Protein AF-A0A0N0D718-F1 (afdb_monomer_lite)

pLDDT: mean 81.28, std 15.88, range [35.25, 97.44]

Structure (mmCIF, N/CA/C/O backbone):
data_AF-A0A0N0D718-F1
#
_entry.id   AF-A0A0N0D718-F1
#
loop_
_atom_site.group_PDB
_atom_site.id
_atom_site.type_symbol
_atom_site.label_atom_id
_atom_site.label_alt_id
_atom_site.label_comp_id
_atom_site.label_asym_id
_atom_site.label_entity_id
_atom_site.label_seq_id
_atom_site.pdbx_PDB_ins_code
_atom_site.Cartn_x
_atom_site.Cartn_y
_atom_site.Cartn_z
_atom_site.occupancy
_atom_site.B_iso_or_equiv
_atom_site.auth_seq_id
_atom_site.auth_comp_id
_atom_site.auth_asym_id
_atom_site.auth_atom_id
_atom_site.pdbx_PDB_model_num
ATOM 1 N N . MET A 1 1 ? 73.539 -74.920 -40.231 1.00 39.56 1 MET A N 1
ATOM 2 C CA . MET A 1 1 ? 73.176 -73.832 -39.300 1.00 39.56 1 MET A CA 1
ATOM 3 C C . MET A 1 1 ? 71.698 -73.994 -38.983 1.00 39.56 1 MET A C 1
ATOM 5 O O . MET A 1 1 ? 70.899 -74.022 -39.907 1.00 39.56 1 MET A O 1
ATOM 9 N N . LYS A 1 2 ? 71.383 -74.300 -37.721 1.00 36.47 2 LYS A N 1
ATOM 10 C CA . LYS A 1 2 ? 70.049 -74.674 -37.228 1.00 36.47 2 LYS A CA 1
ATOM 11 C C . LYS A 1 2 ? 69.148 -73.440 -37.136 1.00 36.47 2 LYS A C 1
ATOM 13 O O . LYS A 1 2 ? 69.608 -72.429 -36.620 1.00 36.47 2 LYS A O 1
ATOM 18 N N . VAL A 1 3 ? 67.873 -73.571 -37.498 1.00 39.19 3 VAL A N 1
ATOM 19 C CA . VAL A 1 3 ? 66.785 -72.765 -36.922 1.00 39.19 3 VAL A CA 1
ATOM 20 C C . VAL A 1 3 ? 65.641 -73.724 -36.586 1.00 39.19 3 VAL A C 1
ATOM 22 O O . VAL A 1 3 ? 65.261 -74.557 -37.405 1.00 39.19 3 VAL A O 1
ATOM 25 N N . TYR A 1 4 ? 65.203 -73.670 -35.331 1.00 39.34 4 TYR A N 1
ATOM 26 C CA . TYR A 1 4 ? 64.215 -74.542 -34.696 1.00 39.34 4 TYR A CA 1
ATOM 27 C C . TYR A 1 4 ? 62.790 -73.978 -34.827 1.00 39.34 4 TYR A C 1
ATOM 29 O O . TYR A 1 4 ? 62.620 -72.765 -34.836 1.00 39.34 4 TYR A O 1
ATOM 37 N N . CYS A 1 5 ? 61.825 -74.908 -34.860 1.00 35.47 5 CYS A N 1
ATOM 38 C CA . CYS A 1 5 ? 60.453 -74.903 -34.321 1.00 35.47 5 CYS A CA 1
ATOM 39 C C . CYS A 1 5 ? 59.671 -73.582 -34.176 1.00 35.47 5 CYS A C 1
ATOM 41 O O . CYS A 1 5 ? 60.113 -72.686 -33.474 1.00 35.47 5 CYS A O 1
ATOM 43 N N . PHE A 1 6 ? 58.389 -73.581 -34.571 1.00 35.25 6 PHE A N 1
ATOM 44 C CA . PHE A 1 6 ? 57.281 -73.958 -33.669 1.00 35.25 6 PHE A CA 1
ATOM 45 C C . PHE A 1 6 ? 55.936 -73.957 -34.424 1.00 35.25 6 PHE A C 1
ATOM 47 O O . PHE A 1 6 ? 55.590 -72.989 -35.092 1.00 35.25 6 PHE A O 1
ATOM 54 N N . PHE A 1 7 ? 55.175 -75.044 -34.297 1.00 44.09 7 PHE A N 1
ATOM 55 C CA . PHE A 1 7 ? 53.748 -75.114 -34.620 1.00 44.09 7 PHE A CA 1
ATOM 56 C C . PHE A 1 7 ? 52.992 -74.800 -33.320 1.00 44.09 7 PHE A C 1
ATOM 58 O O . PHE A 1 7 ? 53.228 -75.486 -32.326 1.00 44.09 7 PHE A O 1
ATOM 65 N N . LEU A 1 8 ? 52.082 -73.820 -33.299 1.00 36.78 8 LEU A N 1
ATOM 66 C CA . LEU A 1 8 ? 51.033 -73.773 -32.275 1.00 36.78 8 LEU A CA 1
ATOM 67 C C . LEU A 1 8 ? 49.754 -73.117 -32.811 1.00 36.78 8 LEU A C 1
ATOM 69 O O . LEU A 1 8 ? 49.752 -71.978 -33.268 1.00 36.78 8 LEU A O 1
ATOM 73 N N . LEU A 1 9 ? 48.681 -73.901 -32.735 1.00 44.31 9 LEU A N 1
ATOM 74 C CA . LEU A 1 9 ? 47.285 -73.573 -32.996 1.00 44.31 9 LEU A CA 1
ATOM 75 C C . LEU A 1 9 ? 46.791 -72.455 -32.059 1.00 44.31 9 LEU A C 1
ATOM 77 O O . LEU A 1 9 ? 46.939 -72.583 -30.845 1.00 44.31 9 LEU A O 1
ATOM 81 N N . ILE A 1 10 ? 46.090 -71.452 -32.595 1.00 41.50 10 ILE A N 1
ATOM 82 C CA . ILE A 1 10 ? 45.108 -70.665 -31.835 1.00 41.50 10 ILE A CA 1
ATOM 83 C C . ILE A 1 10 ? 43.830 -70.584 -32.673 1.00 41.50 10 ILE A C 1
ATOM 85 O O . ILE A 1 10 ? 43.776 -69.918 -33.704 1.00 41.50 10 ILE A O 1
ATOM 89 N N . ALA A 1 11 ? 42.809 -71.310 -32.223 1.00 48.78 11 ALA A N 1
ATOM 90 C CA . ALA A 1 11 ? 41.434 -71.159 -32.666 1.00 48.78 11 ALA A CA 1
ATOM 91 C C . ALA A 1 11 ? 40.816 -69.968 -31.927 1.00 48.78 11 ALA A C 1
ATOM 93 O O . ALA A 1 11 ? 40.686 -70.019 -30.706 1.00 48.78 11 ALA A O 1
ATOM 94 N N . ILE A 1 12 ? 40.421 -68.917 -32.646 1.00 47.00 12 ILE A N 1
ATOM 95 C CA . ILE A 1 12 ? 39.510 -67.886 -32.136 1.00 47.00 12 ILE A CA 1
ATOM 96 C C . ILE A 1 12 ? 38.495 -67.609 -33.244 1.00 47.00 12 ILE A C 1
ATOM 98 O O . ILE A 1 12 ? 38.859 -67.364 -34.392 1.00 47.00 12 ILE A O 1
ATOM 102 N N . GLY A 1 13 ? 37.223 -67.782 -32.887 1.00 42.66 13 GLY A N 1
ATOM 103 C CA . GLY A 1 13 ? 36.084 -67.823 -33.791 1.00 42.66 13 GLY A CA 1
ATOM 104 C C . GLY A 1 13 ? 35.878 -66.552 -34.606 1.00 42.66 13 GLY A C 1
ATOM 105 O O . GLY A 1 13 ? 36.316 -65.462 -34.243 1.00 42.66 13 GLY A O 1
ATOM 106 N N . ALA A 1 14 ? 35.165 -66.727 -35.716 1.00 46.72 14 ALA A N 1
ATOM 107 C CA . ALA A 1 14 ? 34.665 -65.648 -36.546 1.00 46.72 14 ALA A CA 1
ATOM 108 C C . ALA A 1 14 ? 33.825 -64.680 -35.699 1.00 46.72 14 ALA A C 1
ATOM 110 O O . ALA A 1 14 ? 32.687 -64.979 -35.341 1.00 46.72 14 ALA A O 1
ATOM 111 N N . ILE A 1 15 ? 34.384 -63.513 -35.388 1.00 49.72 15 ILE A N 1
ATOM 112 C CA . ILE A 1 15 ? 33.595 -62.367 -34.956 1.00 49.72 15 ILE A CA 1
ATOM 113 C C . ILE A 1 15 ? 33.080 -61.731 -36.242 1.00 49.72 15 ILE A C 1
ATOM 115 O O . ILE A 1 15 ? 33.837 -61.129 -37.001 1.00 49.72 15 ILE A O 1
ATOM 119 N N . GLN A 1 16 ? 31.789 -61.913 -36.514 1.00 49.16 16 GLN A N 1
ATOM 120 C CA . GLN A 1 16 ? 31.073 -61.080 -37.469 1.00 49.16 16 GLN A CA 1
ATOM 121 C C . GLN A 1 16 ? 31.148 -59.639 -36.968 1.00 49.16 16 GLN A C 1
ATOM 123 O O . GLN A 1 16 ? 30.423 -59.241 -36.061 1.00 49.16 16 GLN A O 1
ATOM 128 N N . THR A 1 17 ? 32.038 -58.846 -37.554 1.00 47.12 17 THR A N 1
ATOM 129 C CA . THR A 1 17 ? 31.928 -57.394 -37.494 1.00 47.12 17 THR A CA 1
ATOM 130 C C . THR A 1 17 ? 30.720 -57.011 -38.338 1.00 47.12 17 THR A C 1
ATOM 132 O O . THR A 1 17 ? 30.822 -56.834 -39.552 1.00 47.12 17 THR A O 1
ATOM 135 N N . ALA A 1 18 ? 29.553 -56.935 -37.700 1.00 49.94 18 ALA A N 1
ATOM 136 C CA . ALA A 1 18 ? 28.464 -56.128 -38.215 1.00 49.94 18 ALA A CA 1
ATOM 137 C C . ALA A 1 18 ? 29.004 -54.696 -38.307 1.00 49.94 18 ALA A C 1
ATOM 139 O O . ALA A 1 18 ? 29.272 -54.064 -37.286 1.00 49.94 18 ALA A O 1
ATOM 140 N N . LEU A 1 19 ? 29.236 -54.207 -39.525 1.00 52.19 19 LEU A N 1
ATOM 141 C CA . LEU A 1 19 ? 29.351 -52.774 -39.750 1.00 52.19 19 LEU A CA 1
ATOM 142 C C . LEU A 1 19 ? 27.979 -52.196 -39.412 1.00 52.19 19 LEU A C 1
ATOM 144 O O . LEU A 1 19 ? 27.057 -52.257 -40.223 1.00 52.19 19 LEU A O 1
ATOM 148 N N . ALA A 1 20 ? 27.825 -51.727 -38.175 1.00 58.25 20 ALA A N 1
ATOM 149 C CA . ALA A 1 20 ? 26.703 -50.895 -37.799 1.00 58.25 20 ALA A CA 1
ATOM 150 C C . ALA A 1 20 ? 26.797 -49.635 -38.663 1.00 58.25 20 ALA A C 1
ATOM 152 O O . ALA A 1 20 ? 27.689 -48.806 -38.489 1.00 58.25 20 ALA A O 1
ATOM 153 N N . LEU A 1 21 ? 25.934 -49.559 -39.672 1.00 52.31 21 LEU A N 1
ATOM 154 C CA . LEU A 1 21 ? 25.676 -48.328 -40.391 1.00 52.31 21 LEU A CA 1
ATOM 155 C C . LEU A 1 21 ? 25.020 -47.391 -39.375 1.00 52.31 21 LEU A C 1
ATOM 157 O O . LEU A 1 21 ? 23.871 -47.613 -38.997 1.00 52.31 21 LEU A O 1
ATOM 161 N N . ASP A 1 22 ? 25.783 -46.421 -38.879 1.00 63.16 22 ASP A N 1
ATOM 162 C CA . ASP A 1 22 ? 25.304 -45.421 -37.928 1.00 63.16 22 ASP A CA 1
ATOM 163 C C . ASP A 1 22 ? 24.349 -44.485 -38.680 1.00 63.16 22 ASP A C 1
ATOM 165 O O . ASP A 1 22 ? 24.766 -43.593 -39.424 1.00 63.16 22 ASP A O 1
ATOM 169 N N . ILE A 1 23 ? 23.053 -44.792 -38.612 1.00 64.94 23 ILE A N 1
ATOM 170 C CA . ILE A 1 23 ? 22.007 -43.950 -39.188 1.00 64.94 23 ILE A CA 1
ATOM 171 C C . ILE A 1 23 ? 21.846 -42.774 -38.222 1.00 64.94 23 ILE A C 1
ATOM 173 O O . ILE A 1 23 ? 21.485 -43.009 -37.069 1.00 64.94 23 ILE A O 1
ATOM 177 N N . PRO A 1 24 ? 22.091 -41.522 -38.647 1.00 63.66 24 PRO A N 1
ATOM 178 C CA . PRO A 1 24 ? 21.913 -40.383 -37.763 1.00 63.66 24 PRO A CA 1
ATOM 179 C C . PRO A 1 24 ? 20.449 -40.320 -37.312 1.00 63.66 24 PRO A C 1
ATOM 181 O O . PRO A 1 24 ? 19.540 -40.268 -38.138 1.00 63.66 24 PRO A O 1
ATOM 184 N N . GLU A 1 25 ? 20.220 -40.293 -35.997 1.00 63.97 25 GLU A N 1
ATOM 185 C CA . GLU A 1 25 ? 18.880 -40.179 -35.390 1.00 63.97 25 GLU A CA 1
ATOM 186 C C . GLU A 1 25 ? 18.210 -38.814 -35.648 1.00 63.97 25 GLU A C 1
ATOM 188 O O . GLU A 1 25 ? 17.094 -38.555 -35.200 1.00 63.97 25 GLU A O 1
ATOM 193 N N . ILE A 1 26 ? 18.883 -37.934 -36.392 1.00 68.88 26 ILE A N 1
ATOM 194 C CA . ILE A 1 26 ? 18.439 -36.587 -36.728 1.00 68.88 26 ILE A CA 1
ATOM 195 C C . ILE A 1 26 ? 18.503 -36.410 -38.251 1.00 68.88 26 ILE A C 1
ATOM 197 O O . ILE A 1 26 ? 19.568 -36.622 -38.840 1.00 68.88 26 ILE A O 1
ATOM 201 N N . PRO A 1 27 ? 17.397 -36.012 -38.907 1.00 66.62 27 PRO A N 1
ATOM 202 C CA . PRO A 1 27 ? 17.397 -35.682 -40.327 1.00 66.62 27 PRO A CA 1
ATOM 203 C C . PRO A 1 27 ? 18.441 -34.602 -40.636 1.00 66.62 27 PRO A C 1
ATOM 205 O O . PRO A 1 27 ? 18.512 -33.589 -39.942 1.00 66.62 27 PRO A O 1
ATOM 208 N N . LEU A 1 28 ? 19.232 -34.800 -41.695 1.00 61.47 28 LEU A N 1
ATOM 209 C CA . LEU A 1 28 ? 20.281 -33.856 -42.109 1.00 61.47 28 LEU A CA 1
ATOM 210 C C . LEU A 1 28 ? 19.713 -32.505 -42.584 1.00 61.47 28 LEU A C 1
ATOM 212 O O . LEU A 1 28 ? 20.401 -31.488 -42.566 1.00 61.47 28 LEU A O 1
ATOM 216 N N . GLU A 1 29 ? 18.440 -32.491 -42.970 1.00 65.44 29 GLU A N 1
ATOM 217 C CA . GLU A 1 29 ? 17.684 -31.295 -43.299 1.00 65.44 29 GLU A CA 1
ATOM 218 C C . GLU A 1 29 ? 16.422 -31.252 -42.447 1.00 65.44 29 GLU A C 1
ATOM 220 O O . GLU A 1 29 ? 15.577 -32.142 -42.510 1.00 65.44 29 GLU A O 1
ATOM 225 N N . VAL A 1 30 ? 16.350 -30.164 -41.678 1.00 56.81 30 VAL A N 1
ATOM 226 C CA . VAL A 1 30 ? 15.217 -29.540 -40.979 1.00 56.81 30 VAL A CA 1
ATOM 227 C C . VAL A 1 30 ? 15.555 -29.323 -39.497 1.00 56.81 30 VAL A C 1
ATOM 229 O O . VAL A 1 30 ? 14.833 -29.697 -38.580 1.00 56.81 30 VAL A O 1
ATOM 232 N N . LEU A 1 31 ? 16.641 -28.586 -39.249 1.00 55.22 31 LEU A N 1
ATOM 233 C CA . LEU A 1 31 ? 16.576 -27.583 -38.193 1.00 55.22 31 LEU A CA 1
ATOM 234 C C . LEU A 1 31 ? 15.712 -26.452 -38.767 1.00 55.22 31 LEU A C 1
ATOM 236 O O . LEU A 1 31 ? 16.246 -25.503 -39.339 1.00 55.22 31 LEU A O 1
ATOM 240 N N . VAL A 1 32 ? 14.374 -26.550 -38.680 1.00 59.31 32 VAL A N 1
ATOM 241 C CA . VAL A 1 32 ? 13.553 -25.327 -38.736 1.00 59.31 32 VAL A CA 1
ATOM 242 C C . VAL A 1 32 ? 13.940 -24.546 -37.489 1.00 59.31 32 VAL A C 1
ATOM 244 O O . VAL A 1 32 ? 13.323 -24.663 -36.434 1.00 59.31 32 VAL A O 1
ATOM 247 N N . GLN A 1 33 ? 15.017 -23.775 -37.586 1.00 60.97 33 GLN A N 1
ATOM 248 C CA . GLN A 1 33 ? 15.212 -22.648 -36.709 1.00 60.97 33 GLN A CA 1
ATOM 249 C C . GLN A 1 33 ? 14.117 -21.674 -37.123 1.00 60.97 33 GLN A C 1
ATOM 251 O O . GLN A 1 33 ? 14.260 -20.942 -38.102 1.00 60.97 33 GLN A O 1
ATOM 256 N N . SER A 1 34 ? 12.967 -21.759 -36.451 1.00 63.44 34 SER A N 1
ATOM 257 C CA . SER A 1 34 ? 11.913 -20.765 -36.602 1.00 63.44 34 SER A CA 1
ATOM 258 C C . SER A 1 34 ? 12.585 -19.393 -36.508 1.00 63.44 34 SER A C 1
ATOM 260 O O . SER A 1 34 ? 13.368 -19.188 -35.571 1.00 63.44 34 SER A O 1
ATOM 262 N N . PRO A 1 35 ? 12.371 -18.483 -37.476 1.00 69.75 35 PRO A N 1
ATOM 263 C CA . PRO A 1 35 ? 12.963 -17.156 -37.400 1.00 69.75 35 PRO A CA 1
ATOM 264 C C . PRO A 1 35 ? 12.578 -16.533 -36.059 1.00 69.75 35 PRO A C 1
ATOM 266 O O . PRO A 1 35 ? 11.470 -16.774 -35.568 1.00 69.75 35 PRO A O 1
ATOM 269 N N . SER A 1 36 ? 13.496 -15.774 -35.453 1.00 78.25 36 SER A N 1
ATOM 270 C CA . SER A 1 36 ? 13.251 -15.141 -34.156 1.00 78.25 36 SER A CA 1
ATOM 271 C C . SER A 1 36 ? 11.885 -14.442 -34.170 1.00 78.25 36 SER A C 1
ATOM 273 O O . SER A 1 36 ? 11.625 -13.660 -35.092 1.00 78.25 36 SER A O 1
ATOM 275 N N . PRO A 1 37 ? 10.991 -14.730 -33.207 1.00 79.19 37 PRO A N 1
ATOM 276 C CA . PRO A 1 37 ? 9.657 -14.154 -33.215 1.00 79.19 37 PRO A CA 1
ATOM 277 C C . PRO A 1 37 ? 9.751 -12.630 -33.106 1.00 79.19 37 PRO A C 1
ATOM 279 O O . PRO A 1 37 ? 10.449 -12.103 -32.240 1.00 79.19 37 PRO A O 1
ATOM 282 N N . ILE A 1 38 ? 9.024 -11.918 -33.967 1.00 83.19 38 ILE A N 1
ATOM 283 C CA . ILE A 1 38 ? 8.817 -10.477 -33.805 1.00 83.19 38 ILE A CA 1
ATOM 284 C C . ILE A 1 38 ? 7.665 -10.301 -32.820 1.00 83.19 38 ILE A C 1
ATOM 286 O O . ILE A 1 38 ? 6.517 -10.615 -33.132 1.00 83.19 38 ILE A O 1
ATOM 290 N N . ILE A 1 39 ? 7.979 -9.801 -31.628 1.00 82.00 39 ILE A N 1
ATOM 291 C CA . ILE A 1 39 ? 6.981 -9.435 -30.624 1.00 82.00 39 ILE A CA 1
ATOM 292 C C . ILE A 1 39 ? 6.699 -7.940 -30.777 1.00 82.00 39 ILE A C 1
ATOM 294 O O . ILE A 1 39 ? 7.593 -7.115 -30.601 1.00 82.00 39 ILE A O 1
ATOM 298 N N . MET A 1 40 ? 5.453 -7.589 -31.099 1.00 87.69 40 MET A N 1
ATOM 299 C CA . MET A 1 40 ? 4.973 -6.208 -31.057 1.00 87.69 40 MET A CA 1
ATOM 300 C C . MET A 1 40 ? 4.201 -5.994 -29.755 1.00 87.69 40 MET A C 1
ATOM 302 O O . MET A 1 40 ? 3.195 -6.659 -29.516 1.00 87.69 40 MET A O 1
ATOM 306 N N . LEU A 1 41 ? 4.673 -5.069 -28.919 1.00 84.25 41 LEU A N 1
ATOM 307 C CA . LEU A 1 41 ? 3.988 -4.654 -27.697 1.00 84.25 41 LEU A CA 1
ATOM 308 C C . LEU A 1 41 ? 3.241 -3.345 -27.968 1.00 84.25 41 LEU A C 1
ATOM 310 O O . LEU A 1 41 ? 3.854 -2.349 -28.345 1.00 84.25 41 LEU A O 1
ATOM 314 N N . LEU A 1 42 ? 1.924 -3.356 -27.775 1.00 88.44 42 LEU A N 1
ATOM 315 C CA . LEU A 1 42 ? 1.079 -2.163 -27.791 1.00 88.44 42 LEU A CA 1
ATOM 316 C C . LEU A 1 42 ? 0.767 -1.799 -26.340 1.00 88.44 42 LEU A C 1
ATOM 318 O O . LEU A 1 42 ? 0.286 -2.644 -25.586 1.00 88.44 42 LEU A O 1
ATOM 322 N N . ILE A 1 43 ? 1.076 -0.567 -25.945 1.00 86.12 43 ILE A N 1
ATOM 323 C CA . ILE A 1 43 ? 0.943 -0.096 -24.564 1.00 86.12 43 ILE A CA 1
ATOM 324 C C . ILE A 1 43 ? 0.020 1.111 -24.576 1.00 86.12 43 ILE A C 1
ATOM 326 O O . ILE A 1 43 ? 0.209 2.019 -25.382 1.00 86.12 43 ILE A O 1
ATOM 330 N N . ASP A 1 44 ? -0.965 1.102 -23.685 1.00 86.12 44 ASP A N 1
ATOM 331 C CA . ASP A 1 44 ? -1.831 2.253 -23.459 1.00 86.12 44 ASP A CA 1
ATOM 332 C C . ASP A 1 44 ? -1.047 3.384 -22.773 1.00 86.12 44 ASP A C 1
ATOM 334 O O . ASP A 1 44 ? -0.421 3.168 -21.732 1.00 86.12 44 ASP A O 1
ATOM 338 N N . ASP A 1 45 ? -1.088 4.583 -23.350 1.00 82.56 45 ASP A N 1
ATOM 339 C CA . ASP A 1 45 ? -0.507 5.816 -22.810 1.00 82.56 45 ASP A CA 1
ATOM 340 C C . ASP A 1 45 ? -1.579 6.802 -22.308 1.00 82.56 45 ASP A C 1
ATOM 342 O O . ASP A 1 45 ? -1.290 7.973 -22.043 1.00 82.56 45 ASP A O 1
ATOM 346 N N . SER A 1 46 ? -2.820 6.332 -22.134 1.00 85.75 46 SER A N 1
ATOM 347 C CA . SER A 1 46 ? -3.921 7.149 -21.634 1.00 85.75 46 SER A CA 1
ATOM 348 C C . SER A 1 46 ? -3.642 7.733 -20.246 1.00 85.75 46 SER A C 1
ATOM 350 O O . SER A 1 46 ? -2.954 7.154 -19.402 1.00 85.75 46 SER A O 1
ATOM 352 N N . SER A 1 47 ? -4.269 8.870 -19.936 1.00 78.25 47 SER A N 1
ATOM 353 C CA . SER A 1 47 ? -4.168 9.503 -18.611 1.00 78.25 47 SER A CA 1
ATOM 354 C C . SER A 1 47 ? -4.649 8.598 -17.468 1.00 78.25 47 SER A C 1
ATOM 356 O O . SER A 1 47 ? -4.196 8.740 -16.330 1.00 78.25 47 SER A O 1
ATOM 358 N N . SER A 1 48 ? -5.522 7.628 -17.766 1.00 82.38 48 SER A N 1
ATOM 359 C CA . SER A 1 48 ? -6.026 6.648 -16.802 1.00 82.38 48 SER A CA 1
ATOM 360 C C . SER A 1 48 ? -4.939 5.695 -16.287 1.00 82.38 48 SER A C 1
ATOM 362 O O . SER A 1 48 ? -5.070 5.141 -15.190 1.00 82.38 48 SER A O 1
ATOM 364 N N . MET A 1 49 ? -3.833 5.555 -17.027 1.00 88.19 49 MET A N 1
ATOM 365 C CA . MET A 1 49 ? -2.661 4.781 -16.621 1.00 88.19 49 MET A CA 1
ATOM 366 C C . MET A 1 49 ? -1.870 5.447 -15.490 1.00 88.19 49 MET A C 1
ATOM 368 O O . MET A 1 49 ? -1.146 4.767 -14.768 1.00 88.19 49 MET A O 1
ATOM 372 N N . ASN A 1 50 ? -2.053 6.747 -15.248 1.00 86.31 50 ASN A N 1
ATOM 373 C CA . ASN A 1 50 ? -1.451 7.436 -14.102 1.00 86.31 50 ASN A CA 1
ATOM 374 C C . ASN A 1 50 ? -2.207 7.175 -12.779 1.00 86.31 50 ASN A C 1
ATOM 376 O O . ASN A 1 50 ? -1.716 7.525 -11.706 1.00 86.31 50 ASN A O 1
ATOM 380 N N . ALA A 1 51 ? -3.388 6.546 -12.821 1.00 88.62 51 ALA A N 1
ATOM 381 C CA . ALA A 1 51 ? -4.208 6.293 -11.638 1.00 88.62 51 ALA A CA 1
ATOM 382 C C . ALA A 1 51 ? -3.512 5.375 -10.611 1.00 88.62 51 ALA A C 1
ATOM 384 O O . ALA A 1 51 ? -2.791 4.440 -10.972 1.00 88.62 51 ALA A O 1
ATOM 385 N N . SER A 1 52 ? -3.783 5.621 -9.323 1.00 91.31 52 SER A N 1
ATOM 386 C CA . SER A 1 52 ? -3.340 4.780 -8.188 1.00 91.31 52 SER A CA 1
ATOM 387 C C . SER A 1 52 ? -4.474 3.986 -7.534 1.00 91.31 52 SER A C 1
ATOM 389 O O . SER A 1 52 ? -4.261 3.274 -6.552 1.00 91.31 52 SER A O 1
ATOM 391 N N . ILE A 1 53 ? -5.679 4.079 -8.100 1.00 91.88 53 ILE A N 1
ATOM 392 C CA . ILE A 1 53 ? -6.831 3.262 -7.733 1.00 91.88 53 ILE A CA 1
ATOM 393 C C . ILE A 1 53 ? -7.123 2.272 -8.868 1.00 91.88 53 ILE A C 1
ATOM 395 O O . ILE A 1 53 ? -7.263 2.639 -10.039 1.00 91.88 53 ILE A O 1
ATOM 399 N N . LEU A 1 54 ? -7.181 0.991 -8.506 1.00 92.00 54 LEU A N 1
ATOM 400 C CA . LEU A 1 54 ? -7.670 -0.109 -9.330 1.00 92.00 54 LEU A CA 1
ATOM 401 C C . LEU A 1 54 ? -8.620 -0.943 -8.475 1.00 92.00 54 LEU A C 1
ATOM 403 O O . LEU A 1 54 ? -8.197 -1.861 -7.772 1.00 92.00 54 LEU A O 1
ATOM 407 N N . ALA A 1 55 ? -9.892 -0.568 -8.525 1.00 89.81 55 ALA A N 1
ATOM 408 C CA . ALA A 1 55 ? -10.966 -1.215 -7.794 1.00 89.81 55 ALA A CA 1
ATOM 409 C C . ALA A 1 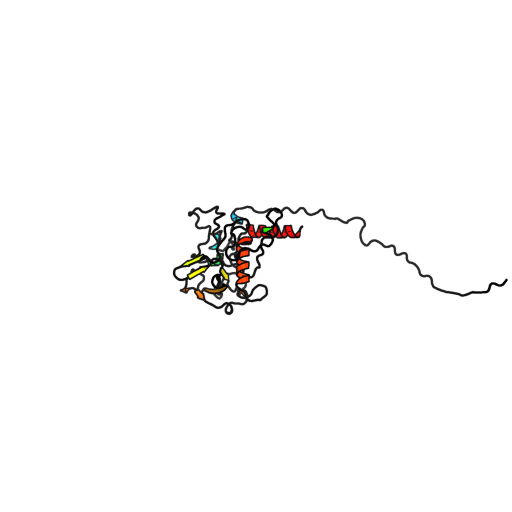55 ? -11.876 -2.011 -8.731 1.00 89.81 55 ALA A C 1
ATOM 411 O O . ALA A 1 55 ? -11.811 -1.865 -9.956 1.00 89.81 55 ALA A O 1
ATOM 412 N N . SER A 1 56 ? -12.715 -2.857 -8.137 1.00 86.56 56 SER A N 1
ATOM 413 C CA . SER A 1 56 ? -13.767 -3.550 -8.871 1.00 86.56 56 SER A CA 1
ATOM 414 C C . SER A 1 56 ? -14.793 -2.545 -9.431 1.00 86.56 56 SER A C 1
ATOM 416 O O . SER A 1 56 ? -15.056 -1.538 -8.768 1.00 86.56 56 SER A O 1
ATOM 418 N N . PRO A 1 57 ? -15.365 -2.765 -10.633 1.00 81.19 57 PRO A N 1
ATOM 419 C CA . PRO A 1 57 ? -16.293 -1.816 -11.260 1.00 81.19 57 PRO A CA 1
ATOM 420 C C . PRO A 1 57 ? -17.584 -1.549 -10.474 1.00 81.19 57 PRO A C 1
ATOM 422 O O . PRO A 1 57 ? -18.207 -0.514 -10.671 1.00 81.19 57 PRO A O 1
ATOM 425 N N . ASP A 1 58 ? -17.990 -2.483 -9.617 1.00 84.00 58 ASP A N 1
ATOM 426 C CA . ASP A 1 58 ? -19.145 -2.400 -8.717 1.00 84.00 58 ASP A CA 1
ATOM 427 C C . ASP A 1 58 ? -18.847 -1.643 -7.411 1.00 84.00 58 ASP A C 1
ATOM 429 O O . ASP A 1 58 ? -19.757 -1.390 -6.625 1.00 84.00 58 ASP A O 1
ATOM 433 N N . ASN A 1 59 ? -17.596 -1.235 -7.172 1.00 85.00 59 ASN A N 1
ATOM 434 C CA . ASN A 1 59 ? -17.259 -0.411 -6.020 1.00 85.00 59 ASN A CA 1
ATOM 435 C C . ASN A 1 59 ? -17.657 1.054 -6.265 1.00 85.00 59 ASN A C 1
ATOM 437 O O . ASN A 1 59 ? -16.892 1.838 -6.829 1.00 85.00 59 ASN A O 1
ATOM 441 N N . GLU A 1 60 ? -18.847 1.422 -5.790 1.00 85.25 60 GLU A N 1
ATOM 442 C CA . GLU A 1 60 ? -19.429 2.763 -5.950 1.00 85.25 60 GLU A CA 1
ATOM 443 C C . GLU A 1 60 ? -18.619 3.882 -5.273 1.00 85.25 60 GLU A C 1
ATOM 445 O O . GLU A 1 60 ? -18.696 5.047 -5.668 1.00 85.25 60 GLU A O 1
ATOM 450 N N . ILE A 1 61 ? -17.834 3.550 -4.243 1.00 84.69 61 ILE A N 1
ATOM 451 C CA . ILE A 1 61 ? -17.018 4.528 -3.518 1.00 84.69 61 ILE A CA 1
ATOM 452 C C . ILE A 1 61 ? -15.797 4.882 -4.364 1.00 84.69 61 ILE A C 1
ATOM 454 O O . ILE A 1 61 ? -15.556 6.049 -4.673 1.00 84.69 61 ILE A O 1
ATOM 458 N N . LEU A 1 62 ? -15.032 3.869 -4.769 1.00 87.62 62 LEU A N 1
ATOM 459 C CA . LEU A 1 62 ? -13.758 4.026 -5.461 1.00 87.62 62 LEU A CA 1
ATOM 460 C C . LEU A 1 62 ? -13.915 4.371 -6.944 1.00 87.62 62 LEU A C 1
ATOM 462 O O . LEU A 1 62 ? -12.991 4.946 -7.514 1.00 87.62 62 LEU A O 1
ATOM 466 N N . SER A 1 63 ? -15.066 4.086 -7.563 1.00 84.44 63 SER A N 1
ATOM 467 C CA . SER A 1 63 ? -15.336 4.426 -8.969 1.00 84.44 63 SER A CA 1
ATOM 468 C C . SER A 1 63 ? -15.256 5.927 -9.259 1.00 84.44 63 SER A C 1
ATOM 470 O O . SER A 1 63 ? -15.025 6.323 -10.399 1.00 84.44 63 SER A O 1
ATOM 472 N N . ASN A 1 64 ? -15.433 6.760 -8.231 1.00 84.62 64 ASN A N 1
ATOM 473 C CA . ASN A 1 64 ? -15.426 8.216 -8.337 1.00 84.62 64 ASN A CA 1
ATOM 474 C C . ASN A 1 64 ? -14.051 8.846 -8.083 1.00 84.62 64 ASN A C 1
ATOM 476 O O . ASN A 1 64 ? -13.978 10.068 -8.042 1.00 84.62 64 ASN A O 1
ATOM 480 N N . TYR A 1 65 ? -12.986 8.055 -7.887 1.00 87.06 65 TYR A N 1
ATOM 481 C CA . TYR A 1 65 ? -11.648 8.559 -7.563 1.00 87.06 65 TYR A CA 1
ATOM 482 C C . TYR A 1 65 ? -10.553 7.870 -8.381 1.00 87.06 65 TYR A C 1
ATOM 484 O O . TYR A 1 65 ? -10.616 6.683 -8.691 1.00 87.06 65 TYR A O 1
ATOM 492 N N . PHE A 1 66 ? -9.483 8.609 -8.677 1.00 87.12 66 PHE A N 1
ATOM 493 C CA . PHE A 1 66 ? -8.323 8.091 -9.413 1.00 87.12 66 PHE A CA 1
ATOM 494 C C . PHE A 1 66 ? -7.085 7.912 -8.534 1.00 87.12 66 PHE A C 1
ATOM 496 O O . PHE A 1 66 ? -6.204 7.106 -8.861 1.00 87.12 66 PHE A O 1
ATOM 503 N N . TYR A 1 67 ? -6.989 8.665 -7.435 1.00 88.75 67 TYR A N 1
ATOM 504 C CA . TYR A 1 67 ? -5.779 8.747 -6.632 1.00 88.75 67 TYR A CA 1
ATOM 505 C C . TYR A 1 67 ? -6.019 8.594 -5.131 1.00 88.75 67 TYR A C 1
ATOM 507 O O . TYR A 1 67 ? -7.015 9.058 -4.581 1.00 88.75 67 TYR A O 1
ATOM 515 N N . VAL A 1 68 ? -5.052 7.959 -4.466 1.00 90.56 68 VAL A N 1
ATOM 516 C CA . VAL A 1 68 ? -5.006 7.828 -3.000 1.00 90.56 68 VAL A CA 1
ATOM 517 C C . VAL A 1 68 ? -4.127 8.902 -2.355 1.00 90.56 68 VAL A C 1
ATOM 519 O O . VAL A 1 68 ? -4.395 9.329 -1.232 1.00 90.56 68 VAL A O 1
ATOM 522 N N . PHE A 1 69 ? -3.089 9.337 -3.073 1.00 87.88 69 PHE A N 1
ATOM 523 C CA . PHE A 1 69 ? -2.136 10.358 -2.646 1.00 87.88 69 PHE A CA 1
ATOM 524 C C . PHE A 1 69 ? -2.104 11.497 -3.649 1.00 87.88 69 PHE A C 1
ATOM 526 O O . PHE A 1 69 ? -2.272 11.282 -4.854 1.00 87.88 69 PHE A O 1
ATOM 533 N N . ASP A 1 70 ? -1.808 12.678 -3.128 1.00 80.12 70 ASP A N 1
ATOM 534 C CA . ASP A 1 70 ? -1.433 13.832 -3.927 1.00 80.12 70 ASP A CA 1
ATOM 535 C C . ASP A 1 70 ? -0.102 13.576 -4.667 1.00 80.12 70 ASP A C 1
ATOM 537 O O . ASP A 1 70 ? 0.682 12.710 -4.273 1.00 80.12 70 ASP A O 1
ATOM 541 N N . ASP A 1 71 ? 0.162 14.291 -5.761 1.00 77.56 71 ASP A N 1
ATOM 542 C CA . ASP A 1 71 ? 1.460 14.274 -6.452 1.00 77.56 71 ASP A CA 1
ATOM 543 C C . ASP A 1 71 ? 1.808 15.681 -6.944 1.00 77.56 71 ASP A C 1
ATOM 545 O O . ASP A 1 71 ? 1.454 16.042 -8.075 1.00 77.56 71 ASP A O 1
ATOM 549 N N . PRO A 1 72 ? 2.563 16.444 -6.134 1.00 73.38 72 PRO A N 1
ATOM 550 C CA . PRO A 1 72 ? 2.823 17.855 -6.382 1.00 73.38 72 PRO A CA 1
ATOM 551 C C . PRO A 1 72 ? 3.583 18.120 -7.690 1.00 73.38 72 PRO A C 1
ATOM 553 O O . PRO A 1 72 ? 3.658 19.266 -8.129 1.00 73.38 72 PRO A O 1
ATOM 556 N N . GLU A 1 73 ? 4.168 17.098 -8.322 1.00 67.06 73 GLU A N 1
ATOM 557 C CA . GLU A 1 73 ? 4.937 17.231 -9.562 1.00 67.06 73 GLU A CA 1
ATOM 558 C C . GLU A 1 73 ? 4.177 16.816 -10.826 1.00 67.06 73 GLU A C 1
ATOM 560 O O . GLU A 1 73 ? 4.726 16.967 -11.923 1.00 67.06 73 GLU A O 1
ATOM 565 N N . ASN A 1 74 ? 2.978 16.237 -10.710 1.00 63.19 74 ASN A N 1
ATOM 566 C CA . ASN A 1 74 ? 2.234 15.723 -11.863 1.00 63.19 74 ASN A CA 1
ATOM 567 C C . ASN A 1 74 ? 0.715 15.891 -11.729 1.00 63.19 74 ASN A C 1
ATOM 569 O O . ASN A 1 74 ? -0.064 14.960 -11.954 1.00 63.19 74 ASN A O 1
ATOM 573 N N . HIS A 1 75 ? 0.280 17.100 -11.388 1.00 55.16 75 HIS A N 1
ATOM 574 C CA . HIS A 1 75 ? -1.131 17.441 -11.453 1.00 55.16 75 HIS A CA 1
ATOM 575 C C . HIS A 1 75 ? -1.531 17.893 -12.855 1.00 55.16 75 HIS A C 1
ATOM 577 O O . HIS A 1 75 ? -1.252 19.016 -13.259 1.00 55.16 75 HIS A O 1
ATOM 583 N N . VAL A 1 76 ? -2.280 17.046 -13.562 1.00 49.50 76 VAL A N 1
ATOM 584 C CA . VAL A 1 76 ? -3.156 17.501 -14.657 1.00 49.50 76 VAL A CA 1
ATOM 585 C C . VAL A 1 76 ? -4.480 18.070 -14.102 1.00 49.50 76 VAL A C 1
ATOM 587 O O . VAL A 1 76 ? -5.223 18.709 -14.834 1.00 49.50 76 VAL A O 1
ATOM 590 N N . LEU A 1 77 ? -4.785 17.903 -12.804 1.00 49.66 77 LEU A N 1
ATOM 591 C CA . LEU A 1 77 ? -6.099 18.239 -12.225 1.00 49.66 77 LEU A CA 1
ATOM 592 C C . LEU A 1 77 ? -6.023 18.963 -10.863 1.00 49.66 77 LEU A C 1
ATOM 594 O O . LEU A 1 77 ? -6.766 18.645 -9.942 1.00 49.66 77 LEU A O 1
ATOM 598 N N . THR A 1 78 ? -5.153 19.966 -10.718 1.00 41.91 78 THR A N 1
ATOM 599 C CA . THR A 1 78 ? -5.148 20.891 -9.558 1.00 41.91 78 THR A CA 1
ATOM 600 C C . THR A 1 78 ? -6.255 21.942 -9.590 1.00 41.91 78 THR A C 1
ATOM 602 O O . THR A 1 78 ? -6.249 22.868 -8.776 1.00 41.91 78 THR A O 1
ATOM 605 N N . SER A 1 79 ? -7.246 21.843 -10.478 1.00 41.88 79 SER A N 1
ATOM 606 C CA . SER A 1 79 ? -8.419 22.689 -10.315 1.00 41.88 79 SER A CA 1
ATOM 607 C C . SER A 1 79 ? -9.250 22.137 -9.158 1.00 41.88 79 SER A C 1
ATOM 609 O O . SER A 1 79 ? -9.862 21.074 -9.255 1.00 41.88 79 SER A O 1
ATOM 611 N N . LEU A 1 80 ? -9.311 22.926 -8.085 1.00 44.56 80 LEU A N 1
ATOM 612 C CA . LEU A 1 80 ? -10.203 22.845 -6.915 1.00 44.56 80 LEU A CA 1
ATOM 613 C C . LEU A 1 80 ? -11.701 22.632 -7.256 1.00 44.56 80 LEU A C 1
ATOM 615 O O . LEU A 1 80 ? -12.550 22.604 -6.374 1.00 44.56 80 LEU A O 1
ATOM 619 N N . THR A 1 81 ? -12.037 22.494 -8.537 1.00 46.06 81 THR A N 1
ATOM 620 C CA . THR A 1 81 ? -13.347 22.177 -9.101 1.00 46.06 81 THR A CA 1
ATOM 621 C C . THR A 1 81 ? -13.580 20.675 -9.309 1.00 46.06 81 THR A C 1
ATOM 623 O O . THR A 1 81 ? -14.704 20.293 -9.616 1.00 46.06 81 THR A O 1
ATOM 626 N N . SER A 1 82 ? -12.563 19.817 -9.157 1.00 52.31 82 SER A N 1
ATOM 627 C CA . SER A 1 82 ? -12.653 18.365 -9.413 1.00 52.31 82 SER A CA 1
ATOM 628 C C . SER A 1 82 ? -12.238 17.554 -8.179 1.00 52.31 82 SER A C 1
ATOM 630 O O . SER A 1 82 ? -11.293 16.765 -8.203 1.00 52.31 82 SER A O 1
ATOM 632 N N . LEU A 1 83 ? -13.002 17.728 -7.093 1.00 49.88 83 LEU A N 1
ATOM 633 C CA . LEU A 1 83 ? -12.912 16.993 -5.815 1.00 49.88 83 LEU A CA 1
ATOM 634 C C . LEU A 1 83 ? -13.062 15.455 -5.943 1.00 49.88 83 LEU A C 1
ATOM 636 O O . LEU A 1 83 ? -13.016 14.745 -4.949 1.00 49.88 83 LEU A O 1
ATOM 640 N N . GLN A 1 84 ? -13.229 14.940 -7.161 1.00 59.88 84 GLN A N 1
ATOM 641 C CA . GLN A 1 84 ? -13.383 13.525 -7.522 1.00 59.88 84 GLN A CA 1
ATOM 642 C C . GLN A 1 84 ? -12.057 12.896 -8.004 1.00 59.88 84 GLN A C 1
ATOM 644 O O . GLN A 1 84 ? -12.032 11.868 -8.665 1.00 59.88 84 GLN A O 1
ATOM 649 N N . THR A 1 85 ? -10.910 13.529 -7.743 1.00 76.00 85 THR A N 1
ATOM 650 C CA . THR A 1 85 ? -9.615 13.007 -8.223 1.00 76.00 85 THR A CA 1
ATOM 651 C C . THR A 1 85 ? -8.887 12.225 -7.136 1.00 76.00 85 THR A C 1
ATOM 653 O O . THR A 1 85 ? -8.438 11.106 -7.386 1.00 76.00 85 THR A O 1
ATOM 656 N N . ILE A 1 86 ? -8.805 12.784 -5.927 1.00 85.06 86 ILE A N 1
ATOM 657 C CA . ILE A 1 86 ? -8.136 12.181 -4.769 1.00 85.06 86 ILE A CA 1
ATOM 658 C C . ILE A 1 86 ? -9.198 11.844 -3.731 1.00 85.06 86 ILE A C 1
ATOM 660 O O . ILE A 1 86 ? -10.027 12.698 -3.425 1.00 85.06 86 ILE A O 1
ATOM 664 N N . ILE A 1 87 ? -9.170 10.628 -3.192 1.00 86.56 87 ILE A N 1
ATOM 665 C CA . ILE A 1 87 ? -10.126 10.221 -2.160 1.00 86.56 87 ILE A CA 1
ATOM 666 C C . ILE A 1 87 ? -9.835 10.936 -0.824 1.00 86.56 87 ILE A C 1
ATOM 668 O O . ILE A 1 87 ? -8.736 10.766 -0.274 1.00 86.56 87 ILE A O 1
ATOM 672 N N . PRO A 1 88 ? -10.786 11.727 -0.286 1.00 86.00 88 PRO A N 1
ATOM 673 C CA . PRO A 1 88 ? -10.630 12.403 0.996 1.00 86.00 88 PRO A CA 1
ATOM 674 C C . PRO A 1 88 ? -10.392 11.417 2.145 1.00 86.00 88 PRO A C 1
ATOM 676 O O . 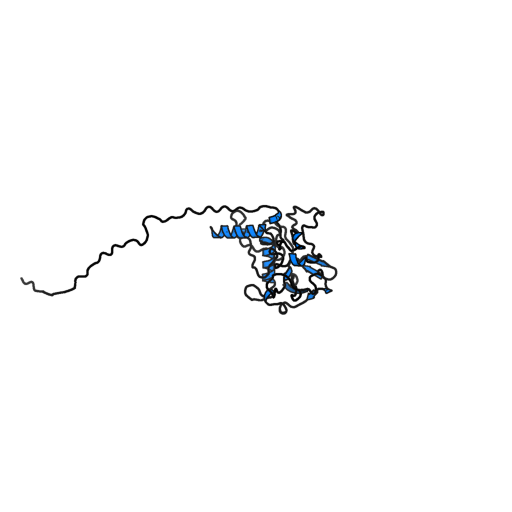PRO A 1 88 ? -10.948 10.313 2.141 1.00 86.00 88 PRO A O 1
ATOM 679 N N . PRO A 1 89 ? -9.569 11.779 3.140 1.00 82.31 89 PRO A N 1
ATOM 680 C CA . PRO A 1 89 ? -9.211 10.872 4.223 1.00 82.31 89 PRO A CA 1
ATOM 681 C C . PRO A 1 89 ? -10.346 10.620 5.229 1.00 82.31 89 PRO A C 1
ATOM 683 O O . PRO A 1 89 ? -10.367 9.587 5.894 1.00 82.31 89 PRO A O 1
ATOM 686 N N . ASP A 1 90 ? -11.278 11.564 5.334 1.00 78.44 90 ASP A N 1
ATOM 687 C CA . ASP A 1 90 ? -12.415 11.615 6.257 1.00 78.44 90 ASP A CA 1
ATOM 688 C C . ASP A 1 90 ? -13.702 10.999 5.685 1.00 78.44 90 ASP A C 1
ATOM 690 O O . ASP A 1 90 ? -14.667 10.777 6.417 1.00 78.44 90 ASP A O 1
ATOM 694 N N . GLN A 1 91 ? -13.725 10.692 4.387 1.00 80.75 91 GLN A N 1
ATOM 695 C CA . GLN A 1 91 ? -14.878 10.081 3.738 1.00 80.75 91 GLN A CA 1
ATOM 696 C C . GLN A 1 91 ? -15.127 8.653 4.251 1.00 80.75 91 GLN A C 1
ATOM 698 O O . GLN A 1 91 ? -14.203 7.842 4.378 1.00 80.75 91 GLN A O 1
ATOM 703 N N . ALA A 1 92 ? -16.399 8.311 4.476 1.00 77.31 92 ALA A N 1
ATOM 704 C CA . ALA A 1 92 ? -16.811 6.934 4.740 1.00 77.31 92 ALA A CA 1
ATOM 705 C C . ALA A 1 92 ? -16.353 6.004 3.600 1.00 77.31 92 ALA A C 1
ATOM 707 O O . ALA A 1 92 ? -16.485 6.335 2.422 1.00 77.31 92 ALA A O 1
ATOM 708 N N . GLY A 1 93 ? -15.764 4.858 3.946 1.00 81.19 93 GLY A N 1
ATOM 709 C CA . GLY A 1 93 ? -15.198 3.928 2.964 1.00 81.19 93 GLY A CA 1
ATOM 710 C C . GLY A 1 93 ? -13.852 4.346 2.355 1.00 81.19 93 GLY A C 1
ATOM 711 O O . GLY A 1 93 ? -13.308 3.601 1.543 1.00 81.19 93 GLY A O 1
ATOM 712 N N . SER A 1 94 ? -13.240 5.463 2.777 1.00 87.44 94 SER A N 1
ATOM 713 C CA . SER A 1 94 ? -11.890 5.857 2.325 1.00 87.44 94 SER A CA 1
ATOM 714 C C . SER A 1 94 ? -10.815 4.805 2.642 1.00 87.44 94 SER A C 1
ATOM 716 O O . SER A 1 94 ? -9.804 4.681 1.942 1.00 87.44 94 SER A O 1
ATOM 718 N N . TRP A 1 95 ? -11.060 3.973 3.658 1.00 91.88 95 TRP A N 1
ATOM 719 C CA . TRP A 1 95 ? -10.228 2.818 3.990 1.00 91.88 95 TRP A CA 1
ATOM 720 C C . TRP A 1 95 ? -10.135 1.800 2.840 1.00 91.88 95 TRP A C 1
ATOM 722 O O . TRP A 1 95 ? -9.087 1.175 2.678 1.00 91.88 95 TRP A O 1
ATOM 732 N N . GLN A 1 96 ? -11.165 1.673 1.991 1.00 92.88 96 GLN A N 1
ATOM 733 C CA . GLN A 1 96 ? -11.178 0.735 0.861 1.00 92.88 96 GLN A CA 1
ATOM 734 C C . GLN A 1 96 ? -10.083 1.075 -0.156 1.00 92.88 96 GLN A C 1
ATOM 736 O O . GLN A 1 96 ? -9.399 0.190 -0.666 1.00 92.88 96 GLN A O 1
ATOM 741 N N . ALA A 1 97 ? -9.826 2.366 -0.393 1.00 92.75 97 ALA A N 1
ATOM 742 C CA . ALA A 1 97 ? -8.748 2.804 -1.280 1.00 92.75 97 ALA A CA 1
ATOM 743 C C . ALA A 1 97 ? -7.354 2.419 -0.756 1.00 92.75 97 ALA A C 1
ATOM 745 O O . ALA A 1 97 ? -6.401 2.344 -1.536 1.00 92.75 97 ALA A O 1
ATOM 746 N N . ARG A 1 98 ? -7.251 2.191 0.561 1.00 94.19 98 ARG A N 1
ATOM 747 C CA . ARG A 1 98 ? -6.031 1.887 1.325 1.00 94.19 98 ARG A CA 1
ATOM 748 C C . ARG A 1 98 ? -6.002 0.443 1.831 1.00 94.19 98 ARG A C 1
ATOM 750 O O . ARG A 1 98 ? -5.226 0.095 2.722 1.00 94.19 98 ARG A O 1
ATOM 757 N N . CYS A 1 99 ? -6.840 -0.402 1.237 1.00 94.38 99 CYS A N 1
ATOM 758 C CA . CYS A 1 99 ? -6.904 -1.831 1.473 1.00 94.38 99 CYS A CA 1
ATOM 759 C C . CYS A 1 99 ? -6.615 -2.563 0.162 1.00 94.38 99 CYS A C 1
ATOM 761 O O . CYS A 1 99 ? -7.306 -2.353 -0.834 1.00 94.38 99 CYS A O 1
ATOM 763 N N . SER A 1 100 ? -5.620 -3.453 0.154 1.00 93.62 100 SER A N 1
ATOM 764 C CA . SER A 1 100 ? -5.241 -4.180 -1.069 1.00 93.62 100 SER A CA 1
ATOM 765 C C . SER A 1 100 ? -6.297 -5.180 -1.572 1.00 93.62 100 SER A C 1
ATOM 767 O O . SER A 1 100 ? -6.232 -5.608 -2.728 1.00 93.62 100 SER A O 1
ATOM 769 N N . GLY A 1 101 ? -7.273 -5.540 -0.727 1.00 90.88 101 GLY A N 1
ATOM 770 C CA . GLY A 1 101 ? -8.441 -6.335 -1.119 1.00 90.88 101 GLY A CA 1
ATOM 771 C C . GLY A 1 101 ? -9.359 -5.577 -2.082 1.00 90.88 101 GLY A C 1
ATOM 772 O O . GLY A 1 101 ? -9.761 -6.129 -3.105 1.00 90.88 101 GLY A O 1
ATOM 773 N N . TYR A 1 102 ? -9.580 -4.285 -1.814 1.00 92.81 102 TYR A N 1
ATOM 774 C CA . TYR A 1 102 ? -10.461 -3.412 -2.594 1.00 92.81 102 TYR A CA 1
ATOM 775 C C . TYR A 1 102 ? -9.722 -2.635 -3.687 1.00 92.81 102 TYR A C 1
ATOM 777 O O . TYR A 1 102 ? -10.145 -2.641 -4.841 1.00 92.81 102 TYR A O 1
ATOM 785 N N . ASN A 1 103 ? -8.596 -1.996 -3.359 1.00 94.94 103 ASN A N 1
ATOM 786 C CA . ASN A 1 103 ? -7.718 -1.344 -4.326 1.00 94.94 103 ASN A CA 1
ATOM 787 C C . ASN A 1 103 ? -6.496 -2.226 -4.601 1.00 94.94 103 ASN A C 1
ATOM 789 O O . ASN A 1 103 ? -5.519 -2.215 -3.853 1.00 94.94 103 ASN A O 1
ATOM 793 N N . ARG A 1 104 ? -6.506 -2.942 -5.727 1.00 93.44 104 ARG A N 1
ATOM 794 C CA . ARG A 1 104 ? -5.448 -3.898 -6.098 1.00 93.44 104 ARG A CA 1
ATOM 795 C C . ARG A 1 104 ? -4.077 -3.254 -6.331 1.00 93.44 104 ARG A C 1
ATOM 797 O O . ARG A 1 104 ? -3.077 -3.972 -6.338 1.00 93.44 104 ARG A O 1
ATOM 804 N N . LEU A 1 105 ? -4.021 -1.933 -6.530 1.00 94.94 105 LEU A N 1
ATOM 805 C CA . LEU A 1 105 ? -2.768 -1.175 -6.627 1.00 94.94 105 LEU A CA 1
ATOM 806 C C . LEU A 1 105 ? -2.233 -0.710 -5.277 1.00 94.94 105 LEU A C 1
ATOM 808 O O . LEU A 1 105 ? -1.059 -0.344 -5.211 1.00 94.94 105 LEU A O 1
ATOM 812 N N . TYR A 1 106 ? -3.054 -0.693 -4.223 1.00 96.88 106 TYR A N 1
ATOM 813 C CA . TYR A 1 106 ? -2.583 -0.265 -2.913 1.00 96.88 106 TYR A CA 1
ATOM 814 C C . TYR A 1 106 ? -1.566 -1.251 -2.334 1.00 96.88 106 TYR A C 1
ATOM 816 O O . TYR A 1 106 ? -1.455 -2.402 -2.769 1.00 96.88 106 TYR A O 1
ATOM 824 N N . TYR A 1 107 ? -0.809 -0.782 -1.347 1.00 97.38 107 TYR A N 1
ATOM 825 C CA . TYR A 1 107 ? 0.186 -1.576 -0.651 1.00 97.38 107 TYR A CA 1
ATOM 826 C C . TYR A 1 107 ? -0.406 -2.887 -0.125 1.00 97.38 107 TYR A C 1
ATOM 828 O O . TYR A 1 107 ? -1.375 -2.881 0.636 1.00 97.38 107 TYR A O 1
ATOM 836 N N . ASN A 1 108 ? 0.202 -4.009 -0.513 1.00 95.06 108 ASN A N 1
ATOM 837 C CA . ASN A 1 108 ? -0.105 -5.324 0.029 1.00 95.06 108 ASN A CA 1
ATOM 838 C C . ASN A 1 108 ? 1.073 -5.802 0.900 1.00 95.06 108 ASN A C 1
ATOM 840 O O . ASN A 1 108 ? 2.159 -6.033 0.360 1.00 95.06 108 ASN A O 1
ATOM 844 N N . PRO A 1 109 ? 0.880 -5.999 2.218 1.00 93.81 109 PRO A N 1
ATOM 845 C CA . PRO A 1 109 ? 1.952 -6.415 3.127 1.00 93.81 109 PRO A CA 1
ATOM 846 C C . PRO A 1 109 ? 2.497 -7.827 2.846 1.00 93.81 109 PRO A C 1
ATOM 848 O O . PRO A 1 109 ? 3.595 -8.157 3.300 1.00 93.81 109 PRO A O 1
ATOM 851 N N . HIS A 1 110 ? 1.767 -8.634 2.068 1.00 92.31 110 HIS A N 1
ATOM 852 C CA . HIS A 1 110 ? 2.139 -9.975 1.611 1.00 92.31 110 HIS A CA 1
ATOM 853 C C . HIS A 1 110 ? 2.766 -9.977 0.207 1.00 92.31 110 HIS A C 1
ATOM 855 O O . HIS A 1 110 ? 2.871 -11.021 -0.430 1.00 92.31 110 HIS A O 1
ATOM 861 N N . LYS A 1 111 ? 3.165 -8.822 -0.332 1.00 93.12 111 LYS A N 1
ATOM 862 C CA . LYS A 1 111 ? 3.937 -8.738 -1.580 1.00 93.12 111 LYS A CA 1
ATOM 863 C C . LYS A 1 111 ? 5.256 -8.040 -1.324 1.00 93.12 111 LYS A C 1
ATOM 865 O O . LYS A 1 111 ? 5.300 -7.058 -0.596 1.00 93.12 111 LYS A O 1
ATOM 870 N N . ILE A 1 112 ? 6.322 -8.517 -1.958 1.00 93.00 112 ILE A N 1
ATOM 871 C CA . ILE A 1 112 ? 7.621 -7.841 -1.942 1.00 93.00 112 ILE A CA 1
ATOM 872 C C . ILE A 1 112 ? 7.706 -6.939 -3.173 1.00 93.00 112 ILE A C 1
ATOM 874 O O . ILE A 1 112 ? 7.574 -7.408 -4.304 1.00 93.00 112 ILE A O 1
ATOM 878 N N . TYR A 1 113 ? 7.934 -5.648 -2.950 1.00 94.19 113 TYR A N 1
ATOM 879 C CA . TYR A 1 113 ? 8.062 -4.637 -3.991 1.00 94.19 113 TYR A CA 1
ATOM 880 C C . TYR A 1 113 ? 9.534 -4.301 -4.213 1.00 94.19 113 TYR A C 1
ATOM 882 O O . TYR A 1 113 ? 10.209 -3.713 -3.359 1.00 94.19 113 TYR A O 1
ATOM 890 N N . PHE A 1 114 ? 10.034 -4.676 -5.386 1.00 91.88 114 PHE A N 1
ATOM 891 C CA . PHE A 1 114 ? 11.403 -4.391 -5.800 1.00 91.88 114 PHE A CA 1
ATOM 892 C C . PHE A 1 114 ? 11.501 -3.017 -6.477 1.00 91.88 114 PHE A C 1
ATOM 894 O O . PHE A 1 114 ? 10.537 -2.580 -7.109 1.00 91.88 114 PHE A O 1
ATOM 901 N N . PRO A 1 115 ? 12.646 -2.328 -6.379 1.00 90.19 115 PRO A N 1
ATOM 902 C CA . PRO A 1 115 ? 12.932 -1.159 -7.206 1.00 90.19 115 PRO A CA 1
ATOM 903 C C . PRO A 1 115 ? 12.843 -1.461 -8.703 1.00 90.19 115 PRO A C 1
ATOM 905 O O . PRO A 1 115 ? 12.900 -2.622 -9.111 1.00 90.19 115 PRO A O 1
ATOM 908 N N . TRP A 1 116 ? 12.723 -0.419 -9.529 1.00 84.94 116 TRP A N 1
ATOM 909 C CA . TRP A 1 116 ? 12.834 -0.596 -10.978 1.00 84.94 116 TRP A CA 1
ATOM 910 C C . TRP A 1 116 ? 14.202 -1.197 -11.348 1.00 84.94 116 TRP A C 1
ATOM 912 O O . TRP A 1 116 ? 15.223 -0.742 -10.823 1.00 84.94 116 TRP A O 1
ATOM 922 N N . PRO A 1 117 ? 14.233 -2.227 -12.217 1.00 76.56 117 PRO A N 1
ATOM 923 C CA . PRO A 1 117 ? 15.480 -2.839 -12.650 1.00 76.56 117 PRO A CA 1
ATOM 924 C C . PRO A 1 117 ? 16.234 -1.902 -13.606 1.00 76.56 117 PRO A C 1
ATOM 926 O O . PRO A 1 117 ? 15.753 -0.833 -13.985 1.00 76.56 117 PRO A O 1
ATOM 929 N N . TYR A 1 118 ? 17.445 -2.306 -13.976 1.00 66.50 118 TYR A N 1
ATOM 930 C CA . TYR A 1 118 ? 18.358 -1.513 -14.796 1.00 66.50 118 TYR A CA 1
ATOM 931 C C . TYR A 1 118 ? 17.740 -1.042 -16.126 1.00 66.50 118 TYR A C 1
ATOM 933 O O . TYR A 1 118 ? 17.122 -1.821 -16.849 1.00 66.50 118 TYR A O 1
ATOM 941 N N . TRP A 1 119 ? 17.998 0.218 -16.490 1.00 63.50 119 TRP A N 1
ATOM 942 C CA . TRP A 1 119 ? 17.680 0.790 -17.799 1.00 63.50 119 TRP A CA 1
ATOM 943 C C . TRP A 1 119 ? 18.943 1.465 -18.346 1.00 63.50 119 TRP A C 1
ATOM 945 O O . TRP A 1 119 ? 19.494 2.344 -17.700 1.00 63.50 119 TRP A O 1
ATOM 955 N N . SER A 1 120 ? 19.423 1.071 -19.528 1.00 57.62 120 SER A N 1
ATOM 956 C CA . SER A 1 120 ? 20.746 1.483 -20.042 1.00 57.62 120 SER A CA 1
ATOM 957 C C . SER A 1 120 ? 20.944 2.994 -20.197 1.00 57.62 120 SER A C 1
ATOM 959 O O . SER A 1 120 ? 22.050 3.487 -19.993 1.00 57.62 120 SER A O 1
ATOM 961 N N . ASP A 1 121 ? 19.875 3.716 -20.524 1.00 59.25 121 ASP A N 1
ATOM 962 C CA . ASP A 1 121 ? 19.885 5.166 -20.757 1.00 59.25 121 ASP A CA 1
ATOM 963 C C . ASP A 1 121 ? 19.504 5.991 -19.514 1.00 59.25 121 ASP A C 1
ATOM 965 O O . ASP A 1 121 ? 19.627 7.216 -19.518 1.00 59.25 121 ASP A O 1
ATOM 969 N N . ILE A 1 122 ? 19.047 5.339 -18.439 1.00 56.78 122 ILE A N 1
ATOM 970 C CA . ILE A 1 122 ? 18.725 5.983 -17.165 1.00 56.78 122 ILE A CA 1
ATOM 971 C C . ILE A 1 122 ? 19.780 5.524 -16.165 1.00 56.78 122 ILE A C 1
ATOM 973 O O . ILE A 1 122 ? 19.793 4.367 -15.769 1.00 56.78 122 ILE A O 1
ATOM 977 N N . GLN A 1 123 ? 20.667 6.453 -15.808 1.00 57.47 123 GLN A N 1
ATOM 978 C CA . GLN A 1 123 ? 21.711 6.385 -14.778 1.00 57.47 123 GLN A CA 1
ATOM 979 C C . GLN A 1 123 ? 21.796 5.063 -13.986 1.00 57.47 123 GLN A C 1
ATOM 981 O O . GLN A 1 123 ? 20.871 4.688 -13.263 1.00 57.47 123 GLN A O 1
ATOM 986 N N . GLU A 1 124 ? 22.981 4.442 -14.006 1.00 60.56 124 GLU A N 1
ATOM 987 C CA . GLU A 1 124 ? 23.369 3.295 -13.161 1.00 60.56 124 GLU A CA 1
ATOM 988 C C . GLU A 1 124 ? 22.976 3.475 -11.677 1.00 60.56 124 GLU A C 1
ATOM 990 O O . GLU A 1 124 ? 22.712 2.506 -10.970 1.00 60.56 124 GLU A O 1
ATOM 995 N N . GLU A 1 125 ? 22.828 4.729 -11.239 1.00 63.44 125 GLU A N 1
ATOM 996 C CA . GLU A 1 125 ? 22.364 5.159 -9.922 1.00 63.44 125 GLU A CA 1
ATOM 997 C C . GLU A 1 125 ? 20.991 4.631 -9.481 1.00 63.44 125 GLU A C 1
ATOM 999 O O . GLU A 1 125 ? 20.732 4.626 -8.278 1.00 63.44 125 GLU A O 1
ATOM 1004 N N . LEU A 1 126 ? 20.096 4.221 -10.387 1.00 68.81 126 LEU A N 1
ATOM 1005 C CA . LEU A 1 126 ? 18.767 3.710 -10.011 1.00 68.81 126 LEU A CA 1
ATOM 1006 C C . LEU A 1 126 ? 18.673 2.188 -9.960 1.00 68.81 126 LEU A C 1
ATOM 1008 O O . LEU A 1 126 ? 17.691 1.667 -9.427 1.00 68.81 126 LEU A O 1
ATOM 1012 N N . LYS A 1 127 ? 19.688 1.477 -10.459 1.00 73.75 127 LYS A N 1
ATOM 1013 C CA . LYS A 1 127 ? 19.685 0.015 -10.488 1.00 73.75 127 LYS A CA 1
ATOM 1014 C C . LYS A 1 127 ? 19.548 -0.544 -9.076 1.00 73.75 127 LYS A C 1
ATOM 1016 O O . LYS A 1 127 ? 20.400 -0.300 -8.224 1.00 73.75 127 LYS A O 1
ATOM 1021 N N . ASP A 1 128 ? 18.470 -1.293 -8.847 1.00 74.62 128 ASP A N 1
ATOM 1022 C CA . ASP A 1 128 ? 18.166 -1.954 -7.572 1.00 74.62 128 ASP A CA 1
ATOM 1023 C C . ASP A 1 128 ? 18.173 -0.997 -6.361 1.00 74.62 128 ASP A C 1
ATOM 1025 O O . ASP A 1 128 ? 18.257 -1.416 -5.200 1.00 74.62 128 ASP A O 1
ATOM 1029 N N . LYS A 1 129 ? 18.058 0.316 -6.611 1.00 86.81 129 LYS A N 1
ATOM 1030 C CA . LYS A 1 129 ? 18.128 1.334 -5.570 1.00 86.81 129 LYS A CA 1
ATOM 1031 C C . LYS A 1 129 ? 16.799 1.405 -4.845 1.00 86.81 129 LYS A C 1
ATOM 1033 O O . LYS A 1 129 ? 15.800 1.895 -5.366 1.00 86.81 129 LYS A O 1
ATOM 1038 N N . LYS A 1 130 ? 16.804 0.930 -3.602 1.00 91.56 130 LYS A N 1
ATOM 1039 C CA . LYS A 1 130 ? 15.659 1.037 -2.695 1.00 91.56 130 LYS A CA 1
ATOM 1040 C C . LYS A 1 130 ? 15.229 2.494 -2.527 1.00 91.56 130 LYS A C 1
ATOM 1042 O O . LYS A 1 130 ? 16.065 3.400 -2.486 1.00 91.56 130 LYS A O 1
ATOM 1047 N N . ALA A 1 131 ? 13.921 2.704 -2.404 1.00 93.50 131 ALA A N 1
ATOM 1048 C CA . ALA A 1 131 ? 13.379 4.019 -2.101 1.00 93.50 131 ALA A CA 1
ATOM 1049 C C . ALA A 1 131 ? 13.848 4.470 -0.712 1.00 93.50 131 ALA A C 1
ATOM 1051 O O . ALA A 1 131 ? 14.104 3.646 0.174 1.00 93.50 131 ALA A O 1
ATOM 1052 N N . ASN A 1 132 ? 13.945 5.783 -0.511 1.00 93.50 132 ASN A N 1
ATOM 1053 C CA . ASN A 1 132 ? 14.243 6.335 0.804 1.00 93.50 132 ASN A CA 1
ATOM 1054 C C . ASN A 1 132 ? 13.149 5.922 1.806 1.00 93.50 132 ASN A C 1
ATOM 1056 O O . ASN A 1 132 ? 11.963 6.046 1.516 1.00 93.50 132 ASN A O 1
ATOM 1060 N N . LEU A 1 133 ? 13.567 5.441 2.979 1.00 93.81 133 LEU A N 1
ATOM 1061 C CA . LEU A 1 133 ? 12.690 4.849 3.992 1.00 93.81 133 LEU A CA 1
ATOM 1062 C C . LEU A 1 133 ? 11.670 5.830 4.597 1.00 93.81 133 LEU A C 1
ATOM 1064 O O . LEU A 1 133 ? 10.608 5.402 5.040 1.00 93.81 133 LEU A O 1
ATOM 1068 N N . ASN A 1 134 ? 11.999 7.123 4.639 1.00 93.00 134 ASN A N 1
ATOM 1069 C CA . ASN A 1 134 ? 11.174 8.155 5.276 1.00 93.00 134 ASN A CA 1
ATOM 1070 C C . ASN A 1 134 ? 10.579 9.127 4.259 1.00 93.00 134 ASN A C 1
ATOM 1072 O O . ASN A 1 134 ? 9.495 9.647 4.487 1.00 93.00 134 ASN A O 1
ATOM 1076 N N . CYS A 1 135 ? 11.273 9.356 3.144 1.00 93.69 135 CYS A N 1
ATOM 1077 C CA . CYS A 1 135 ? 10.831 10.246 2.078 1.00 93.69 135 CYS A CA 1
ATOM 1078 C C . CYS A 1 135 ? 10.929 9.559 0.705 1.00 93.69 135 CYS A C 1
ATOM 1080 O O . CYS A 1 135 ? 11.783 9.929 -0.109 1.00 93.69 135 CYS A O 1
ATOM 1082 N N . PRO A 1 136 ? 10.118 8.521 0.429 1.00 94.94 136 PRO A N 1
ATOM 1083 C CA . PRO A 1 136 ? 10.067 7.892 -0.882 1.00 94.94 136 PRO A CA 1
ATOM 1084 C C . PRO A 1 136 ? 9.614 8.902 -1.953 1.00 94.94 136 PRO A C 1
ATOM 1086 O O . PRO A 1 136 ? 8.616 9.608 -1.762 1.00 94.94 136 PRO A O 1
ATOM 1089 N N . PRO A 1 137 ? 10.331 9.009 -3.087 1.00 92.12 137 PRO A N 1
ATOM 1090 C CA . PRO A 1 137 ? 9.979 9.948 -4.145 1.00 92.12 137 PRO A CA 1
ATOM 1091 C C . PRO A 1 137 ? 8.622 9.629 -4.781 1.00 92.12 137 PRO A C 1
ATOM 1093 O O . PRO A 1 137 ? 8.270 8.458 -4.957 1.00 92.12 137 PRO A O 1
ATOM 1096 N N . TYR A 1 138 ? 7.888 10.672 -5.186 1.00 89.69 138 TYR A N 1
ATOM 1097 C CA . TYR A 1 138 ? 6.656 10.535 -5.975 1.00 89.69 138 TYR A CA 1
ATOM 1098 C C . TYR A 1 138 ? 6.950 9.975 -7.366 1.00 89.69 138 TYR A C 1
ATOM 1100 O O . TYR A 1 138 ? 6.154 9.231 -7.928 1.00 89.69 138 TYR A O 1
ATOM 1108 N N . HIS A 1 139 ? 8.101 10.269 -7.945 1.00 87.00 139 HIS A N 1
ATOM 1109 C CA . HIS A 1 139 ? 8.509 9.656 -9.197 1.00 87.00 139 HIS A CA 1
ATOM 1110 C C . HIS A 1 139 ? 9.960 9.197 -9.062 1.00 87.00 139 HIS A C 1
ATOM 1112 O O . HIS A 1 139 ? 10.780 10.003 -8.631 1.00 87.00 139 HIS A O 1
ATOM 1118 N N . PRO A 1 140 ? 10.320 7.961 -9.457 1.00 85.75 140 PRO A N 1
ATOM 1119 C CA . PRO A 1 140 ? 11.680 7.436 -9.284 1.00 85.75 140 PRO A CA 1
ATOM 1120 C C . PRO A 1 140 ? 12.800 8.323 -9.845 1.00 85.75 140 PRO A C 1
ATOM 1122 O O . PRO A 1 140 ? 13.915 8.301 -9.339 1.00 85.75 140 PRO A O 1
ATOM 1125 N N . LEU A 1 141 ? 12.491 9.104 -10.887 1.00 82.81 141 LEU A N 1
ATOM 1126 C CA . LEU A 1 141 ? 13.425 10.021 -11.561 1.00 82.81 141 LEU A CA 1
ATOM 1127 C C . LEU A 1 141 ? 13.384 11.474 -11.057 1.00 82.81 141 LEU A C 1
ATOM 1129 O O . LEU A 1 141 ? 14.086 12.321 -11.603 1.00 82.81 141 LEU A O 1
ATOM 1133 N N . LYS A 1 142 ? 12.516 11.803 -10.097 1.00 83.56 142 LYS A N 1
ATOM 1134 C CA . LYS A 1 142 ? 12.322 13.175 -9.610 1.00 83.56 142 LYS A CA 1
ATOM 1135 C C . LYS A 1 142 ? 12.658 13.278 -8.121 1.00 83.56 142 LYS A C 1
ATOM 1137 O O . LYS A 1 142 ? 12.861 12.273 -7.444 1.00 83.56 142 LYS A O 1
ATOM 1142 N N . SER A 1 143 ? 12.767 14.507 -7.620 1.00 83.50 143 SER A N 1
ATOM 1143 C CA . SER A 1 143 ? 13.295 14.782 -6.279 1.00 83.50 143 SER A CA 1
ATOM 1144 C C . SER A 1 143 ? 12.228 15.018 -5.211 1.00 83.50 143 SER A C 1
ATOM 1146 O O . SER A 1 143 ? 12.546 14.884 -4.029 1.00 83.50 143 SER A O 1
ATOM 1148 N N . LYS A 1 144 ? 10.977 15.355 -5.565 1.00 89.88 144 LYS A N 1
ATOM 1149 C CA . LYS A 1 144 ? 9.913 15.480 -4.557 1.00 89.88 144 LYS A CA 1
ATOM 1150 C C . LYS A 1 144 ? 9.543 14.113 -4.001 1.00 89.88 144 LYS A C 1
ATOM 1152 O O . LYS A 1 144 ? 9.420 13.129 -4.731 1.00 89.88 144 LYS A O 1
ATOM 1157 N N . CYS A 1 145 ? 9.301 14.083 -2.700 1.00 92.81 145 CYS A N 1
ATOM 1158 C CA . CYS A 1 145 ? 8.973 12.875 -1.967 1.00 92.81 145 CYS A CA 1
ATOM 1159 C C . CYS A 1 145 ? 7.854 13.104 -0.958 1.00 92.81 145 CYS A C 1
ATOM 1161 O O . CYS A 1 145 ? 7.580 14.239 -0.562 1.00 92.81 145 CYS A O 1
ATOM 1163 N N . LEU A 1 146 ? 7.204 12.008 -0.580 1.00 93.38 146 LEU A N 1
ATOM 1164 C CA . LEU A 1 146 ? 6.190 11.973 0.463 1.00 93.38 146 LEU A CA 1
ATOM 1165 C C . LEU A 1 146 ? 6.876 11.669 1.790 1.00 93.38 146 LEU A C 1
ATOM 1167 O O . LEU A 1 146 ? 7.516 10.629 1.893 1.00 93.38 146 LEU A O 1
ATOM 1171 N N . ASN A 1 147 ? 6.728 12.519 2.803 1.00 95.06 147 ASN A N 1
ATOM 1172 C CA . ASN A 1 147 ? 7.155 12.146 4.146 1.00 95.06 147 ASN A CA 1
ATOM 1173 C C . ASN A 1 147 ? 6.167 11.121 4.714 1.00 95.06 147 ASN A C 1
ATOM 1175 O O . ASN A 1 147 ? 4.985 11.403 4.882 1.00 95.06 147 ASN A O 1
ATOM 1179 N N . LEU A 1 148 ? 6.652 9.918 4.994 1.00 95.50 148 LEU A N 1
ATOM 1180 C CA . LEU A 1 148 ? 5.809 8.815 5.436 1.00 95.50 148 LEU A CA 1
ATOM 1181 C C . LEU A 1 148 ? 5.266 8.978 6.860 1.00 95.50 148 LEU A C 1
ATOM 1183 O O . LEU A 1 148 ? 4.273 8.329 7.176 1.00 95.50 148 LEU A O 1
ATOM 1187 N N . ASP A 1 149 ? 5.890 9.820 7.688 1.00 95.31 149 ASP A N 1
ATOM 1188 C CA . ASP A 1 149 ? 5.441 10.108 9.058 1.00 95.31 149 ASP A CA 1
ATOM 1189 C C . ASP A 1 149 ? 4.550 11.352 9.156 1.00 95.31 149 ASP A C 1
ATOM 1191 O O . ASP A 1 149 ? 3.978 11.609 10.216 1.00 95.31 149 ASP A O 1
ATOM 1195 N N . ASP A 1 150 ? 4.404 12.111 8.064 1.00 93.56 150 ASP A N 1
ATOM 1196 C CA . ASP A 1 150 ? 3.435 13.205 8.024 1.00 93.56 150 ASP A CA 1
ATOM 1197 C C . ASP A 1 150 ? 2.006 12.638 8.118 1.00 93.56 150 ASP A C 1
ATOM 1199 O O . ASP A 1 150 ? 1.739 11.517 7.655 1.00 93.56 150 ASP A O 1
ATOM 1203 N N . PRO A 1 151 ? 1.075 13.383 8.741 1.00 91.50 151 PRO A N 1
ATOM 1204 C CA . PRO A 1 151 ? -0.279 12.906 8.956 1.00 91.50 151 PRO A CA 1
ATOM 1205 C C . PRO A 1 151 ? -1.033 12.796 7.630 1.00 91.50 151 PRO A C 1
ATOM 1207 O O . PRO A 1 151 ? -1.264 13.784 6.937 1.00 91.50 151 PRO A O 1
ATOM 1210 N N . TYR A 1 152 ? -1.499 11.588 7.331 1.00 88.75 152 TYR A N 1
ATOM 1211 C CA . TYR A 1 152 ? -2.523 11.343 6.322 1.00 88.75 152 TYR A CA 1
ATOM 1212 C C . TYR A 1 152 ? -3.895 11.838 6.797 1.00 88.75 152 TYR A C 1
ATOM 1214 O O . TYR A 1 152 ? -4.649 12.444 6.036 1.00 88.75 152 TYR A O 1
ATOM 1222 N N . PHE A 1 153 ? -4.215 11.559 8.059 1.00 88.81 153 PHE A N 1
ATOM 1223 C CA . PHE A 1 153 ? -5.451 11.968 8.704 1.00 88.81 153 PHE A CA 1
ATOM 1224 C C . PHE A 1 153 ? -5.112 12.483 10.091 1.00 88.81 153 PHE A C 1
ATOM 1226 O O . PHE A 1 153 ? -4.400 11.823 10.848 1.00 88.81 153 PHE A O 1
ATOM 1233 N N . THR A 1 154 ? -5.624 13.660 10.420 1.00 89.69 154 THR A N 1
ATOM 1234 C CA . THR A 1 154 ? -5.481 14.234 11.751 1.00 89.69 154 THR A CA 1
ATOM 1235 C C . THR A 1 154 ? -6.779 14.909 12.157 1.00 89.69 154 THR A C 1
ATOM 1237 O O . THR A 1 154 ? -7.397 15.630 11.373 1.00 89.69 154 THR A O 1
ATOM 1240 N N . ASN A 1 155 ? -7.206 14.643 13.383 1.00 85.56 155 ASN A N 1
ATOM 1241 C CA . ASN A 1 155 ? -8.277 15.355 14.063 1.00 85.56 155 ASN A CA 1
ATOM 1242 C C . ASN A 1 155 ? -7.816 15.670 15.497 1.00 85.56 155 ASN A C 1
ATOM 1244 O O . ASN A 1 155 ? -6.669 15.416 15.859 1.00 85.56 155 ASN A O 1
ATOM 1248 N N . GLU A 1 156 ? -8.691 16.216 16.340 1.00 81.25 156 GLU A N 1
ATOM 1249 C CA . GLU A 1 156 ? -8.323 16.611 17.712 1.00 81.25 156 GLU A CA 1
ATOM 1250 C C . GLU A 1 156 ? -7.795 15.454 18.588 1.00 81.25 156 GLU A C 1
ATOM 1252 O O . GLU A 1 156 ? -7.171 15.695 19.619 1.00 81.25 156 GLU A O 1
ATOM 1257 N N . ASN A 1 157 ? -8.031 14.198 18.194 1.00 83.00 157 ASN A N 1
ATOM 1258 C CA . ASN A 1 157 ? -7.827 13.015 19.029 1.00 83.00 157 ASN A CA 1
ATOM 1259 C C . ASN A 1 157 ? -6.935 11.928 18.409 1.00 83.00 157 ASN A C 1
ATOM 1261 O O . ASN A 1 157 ? -6.431 11.079 19.145 1.00 83.00 157 ASN A O 1
ATOM 1265 N N . ILE A 1 158 ? -6.778 11.915 17.086 1.00 86.88 158 ILE A N 1
ATOM 1266 C CA . ILE A 1 158 ? -6.081 10.882 16.318 1.00 86.88 158 ILE A CA 1
ATOM 1267 C C . ILE A 1 158 ? -5.207 11.554 15.268 1.00 86.88 158 ILE A C 1
ATOM 1269 O O . ILE A 1 158 ? -5.642 12.476 14.583 1.00 86.88 158 ILE A O 1
ATOM 1273 N N . SER A 1 159 ? -4.003 11.020 15.093 1.00 91.25 159 SER A N 1
ATOM 1274 C CA . SER A 1 159 ? -3.132 11.312 13.962 1.00 91.25 159 SER A CA 1
ATOM 1275 C C . SER A 1 159 ? -2.645 9.987 13.390 1.00 91.25 159 SER A C 1
ATOM 1277 O O . SER A 1 159 ? -2.023 9.220 14.117 1.00 91.25 159 SER A O 1
ATOM 1279 N N . ILE A 1 160 ? -2.929 9.729 12.115 1.00 91.81 160 ILE A N 1
ATOM 1280 C CA . ILE A 1 160 ? -2.473 8.544 11.377 1.00 91.81 160 ILE A CA 1
ATOM 1281 C C . ILE A 1 160 ? -1.501 9.020 10.308 1.00 91.81 160 ILE A C 1
ATOM 1283 O O . ILE A 1 160 ? -1.845 9.889 9.503 1.00 91.81 160 ILE A O 1
ATOM 1287 N N . SER A 1 161 ? -0.300 8.454 10.286 1.00 94.62 161 SER A N 1
ATOM 1288 C CA . SER A 1 161 ? 0.724 8.778 9.291 1.00 94.62 161 SER A CA 1
ATOM 1289 C C . SER A 1 161 ? 0.414 8.222 7.895 1.00 94.62 161 SER A C 1
ATOM 1291 O O . SER A 1 161 ? -0.409 7.323 7.718 1.00 94.62 161 SER A O 1
ATOM 1293 N N . HIS A 1 162 ? 1.071 8.747 6.858 1.00 94.25 162 HIS A N 1
ATOM 1294 C CA . HIS A 1 162 ? 0.906 8.261 5.483 1.00 94.25 162 HIS A CA 1
ATOM 1295 C C . HIS A 1 162 ? 1.243 6.778 5.299 1.00 94.25 162 HIS A C 1
ATOM 1297 O O . HIS A 1 162 ? 0.621 6.114 4.467 1.00 94.25 162 HIS A O 1
ATOM 1303 N N . ALA A 1 163 ? 2.200 6.247 6.059 1.00 96.44 163 ALA A N 1
ATOM 1304 C CA . ALA A 1 163 ? 2.563 4.839 6.000 1.00 96.44 163 ALA A CA 1
ATOM 1305 C C . ALA A 1 163 ? 1.614 3.973 6.833 1.00 96.44 163 ALA A C 1
ATOM 1307 O O . ALA A 1 163 ? 1.931 3.544 7.940 1.00 96.44 163 ALA A O 1
ATOM 1308 N N . HIS A 1 164 ? 0.452 3.672 6.266 1.00 96.12 164 HIS A N 1
ATOM 1309 C CA . HIS A 1 164 ? -0.517 2.762 6.860 1.00 96.12 164 HIS A CA 1
ATOM 1310 C C . HIS A 1 164 ? -1.248 1.957 5.786 1.00 96.12 164 HIS A C 1
ATOM 1312 O O . HIS A 1 164 ? -1.237 2.287 4.594 1.00 96.12 164 HIS A O 1
ATOM 1318 N N . PHE A 1 165 ? -1.912 0.894 6.216 1.00 96.00 165 PHE A N 1
ATOM 1319 C CA . PHE A 1 165 ? -2.800 0.109 5.374 1.00 96.00 165 PHE A CA 1
ATOM 1320 C C . PHE A 1 165 ? -3.927 -0.502 6.199 1.00 96.00 165 PHE A C 1
ATOM 1322 O O . PHE A 1 165 ? -3.806 -0.692 7.411 1.00 96.00 165 PHE A O 1
ATOM 1329 N N . PHE A 1 166 ? -5.019 -0.821 5.515 1.00 94.75 166 PHE A N 1
ATOM 1330 C CA . PHE A 1 166 ? -6.142 -1.547 6.087 1.00 94.75 166 PHE A CA 1
ATOM 1331 C C . PHE A 1 166 ? -6.135 -2.996 5.611 1.00 94.75 166 PHE A C 1
ATOM 1333 O O . PHE A 1 166 ? -5.845 -3.281 4.444 1.00 94.75 166 PHE A O 1
ATOM 1340 N N . SER A 1 167 ? -6.477 -3.913 6.508 1.00 93.88 167 SER A N 1
ATOM 1341 C CA . SER A 1 167 ? -6.614 -5.336 6.208 1.00 93.88 167 SER A CA 1
ATOM 1342 C C . SER A 1 167 ? -7.713 -5.946 7.062 1.00 93.88 167 SER A C 1
ATOM 1344 O O . SER A 1 167 ? -7.926 -5.522 8.194 1.00 93.88 167 SER A O 1
ATOM 1346 N N . PHE A 1 168 ? -8.376 -6.958 6.531 1.00 92.88 168 PHE A N 1
ATOM 1347 C CA . PHE A 1 168 ? -9.332 -7.788 7.251 1.00 92.88 168 PHE A CA 1
ATOM 1348 C C . PHE A 1 168 ? -9.027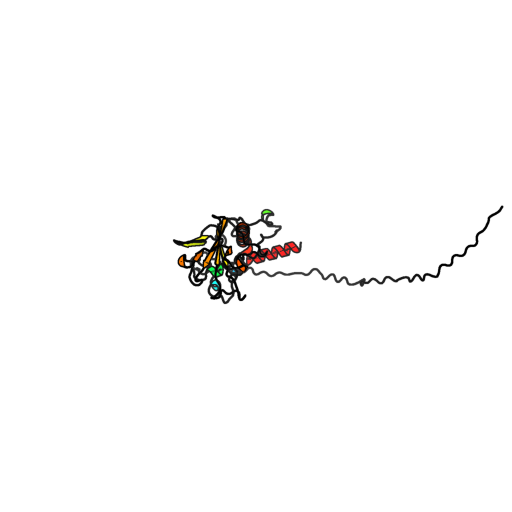 -9.257 6.959 1.00 92.88 168 PHE A C 1
ATOM 1350 O O . PHE A 1 168 ? -8.246 -9.556 6.049 1.00 92.88 168 PHE A O 1
ATOM 1357 N N . ASP A 1 169 ? -9.561 -10.144 7.790 1.00 88.81 169 ASP A N 1
ATOM 1358 C CA . ASP A 1 169 ? -9.400 -11.586 7.635 1.00 88.81 169 ASP A CA 1
ATOM 1359 C C . ASP A 1 169 ? -10.570 -12.134 6.827 1.00 88.81 169 ASP A C 1
ATOM 1361 O O . ASP A 1 169 ? -11.664 -12.283 7.361 1.00 88.81 169 ASP A O 1
ATOM 1365 N N . ASP A 1 170 ? -10.311 -12.365 5.541 1.00 86.25 170 ASP A N 1
ATOM 1366 C CA . ASP A 1 170 ? -11.273 -12.868 4.559 1.00 86.25 170 ASP A CA 1
ATOM 1367 C C . ASP A 1 170 ? -11.516 -14.369 4.790 1.00 86.25 170 ASP A C 1
ATOM 1369 O O . ASP A 1 170 ? -10.826 -15.238 4.246 1.00 86.25 170 ASP A O 1
ATOM 1373 N N . THR A 1 171 ? -12.464 -14.675 5.673 1.00 87.50 171 THR A N 1
ATOM 1374 C CA . THR A 1 171 ? -12.703 -16.029 6.193 1.00 87.50 171 THR A CA 1
ATOM 1375 C C . THR A 1 171 ? -13.396 -16.911 5.157 1.00 87.50 171 THR A C 1
ATOM 1377 O O . THR A 1 171 ? -13.217 -18.133 5.151 1.00 87.50 171 THR A O 1
ATOM 1380 N N . ASN A 1 172 ? -14.181 -16.313 4.260 1.00 87.94 172 ASN A N 1
ATOM 1381 C CA . ASN A 1 172 ? -14.922 -17.025 3.219 1.00 87.94 172 ASN A CA 1
ATOM 1382 C C . ASN A 1 172 ? -14.292 -16.901 1.814 1.00 87.94 172 ASN A C 1
ATOM 1384 O O . ASN A 1 172 ? -14.811 -17.497 0.865 1.00 87.94 172 ASN A O 1
ATOM 1388 N N . ALA A 1 173 ? -13.153 -16.209 1.701 1.00 85.62 173 ALA A N 1
ATOM 1389 C CA . ALA A 1 173 ? -12.365 -16.014 0.487 1.00 85.62 173 ALA A CA 1
ATOM 1390 C C . ALA A 1 173 ? -13.112 -15.287 -0.650 1.00 85.62 173 ALA A C 1
ATOM 1392 O O . ALA A 1 173 ? -12.841 -15.538 -1.832 1.00 85.62 173 ALA A O 1
ATOM 1393 N N . ASN A 1 174 ? -14.064 -14.409 -0.324 1.00 86.81 174 ASN A N 1
ATOM 1394 C CA . ASN A 1 174 ? -14.820 -13.625 -1.305 1.00 86.81 174 ASN A CA 1
ATOM 1395 C C . ASN A 1 174 ? -14.170 -12.257 -1.617 1.00 86.81 174 ASN A C 1
ATOM 1397 O O . ASN A 1 174 ? -14.603 -11.579 -2.552 1.00 86.81 174 ASN A O 1
ATOM 1401 N N . ALA A 1 175 ? -13.113 -11.875 -0.890 1.00 83.88 175 ALA A N 1
ATOM 1402 C CA . ALA A 1 175 ? -12.428 -10.585 -0.951 1.00 83.88 175 ALA A CA 1
ATOM 1403 C C . ALA A 1 175 ? -13.318 -9.357 -0.662 1.00 83.88 175 ALA A C 1
ATOM 1405 O O . ALA A 1 175 ? -13.024 -8.255 -1.137 1.00 83.88 175 ALA A O 1
ATOM 1406 N N . ILE A 1 176 ? -14.379 -9.536 0.121 1.00 87.25 176 ILE A N 1
ATOM 1407 C CA . ILE A 1 176 ? -15.338 -8.522 0.558 1.00 87.25 176 ILE A CA 1
ATOM 1408 C C . ILE A 1 176 ? -15.405 -8.587 2.081 1.00 87.25 176 ILE A C 1
ATOM 1410 O O . ILE A 1 176 ? -15.515 -9.659 2.647 1.00 87.25 176 ILE A O 1
ATOM 1414 N N . LEU A 1 177 ? -15.352 -7.431 2.738 1.00 88.88 177 LEU A N 1
ATOM 1415 C CA . LEU A 1 177 ? -15.513 -7.363 4.183 1.00 88.88 177 LEU A CA 1
ATOM 1416 C C . LEU A 1 177 ? -16.947 -7.737 4.578 1.00 88.88 177 LEU A C 1
ATOM 1418 O O . LEU A 1 177 ? -17.887 -7.009 4.241 1.00 88.88 177 LEU A O 1
ATOM 1422 N N . ASP A 1 178 ? -17.088 -8.821 5.332 1.00 88.12 178 ASP A N 1
ATOM 1423 C CA . ASP A 1 178 ? -18.369 -9.297 5.854 1.00 88.12 178 ASP A CA 1
ATOM 1424 C C . ASP A 1 178 ? -18.643 -8.847 7.300 1.00 88.12 178 ASP A C 1
ATOM 1426 O O . ASP A 1 178 ? -17.774 -8.341 8.010 1.00 88.12 178 ASP A O 1
ATOM 1430 N N . PHE A 1 179 ? -19.892 -9.002 7.753 1.00 84.06 179 PHE A N 1
ATOM 1431 C CA . PHE A 1 179 ? -20.331 -8.538 9.079 1.00 84.06 179 PHE A CA 1
ATOM 1432 C C . PHE A 1 179 ? -19.617 -9.244 10.247 1.00 84.06 179 PHE A C 1
ATOM 1434 O O . PHE A 1 179 ? -19.484 -8.673 11.330 1.00 84.06 179 PHE A O 1
ATOM 1441 N N . ASP A 1 180 ? -19.195 -10.492 10.055 1.00 85.56 180 ASP A N 1
ATOM 1442 C CA . ASP A 1 180 ? -18.443 -11.281 11.032 1.00 85.56 180 ASP A CA 1
ATOM 1443 C C . ASP A 1 180 ? -16.923 -11.082 10.938 1.00 85.56 180 ASP A C 1
ATOM 1445 O O . ASP A 1 180 ? -16.183 -11.540 11.813 1.00 85.56 180 ASP A O 1
ATOM 1449 N N . GLU A 1 181 ? -16.454 -10.337 9.940 1.00 90.75 181 GLU A N 1
ATOM 1450 C CA . GLU A 1 181 ? -15.047 -10.029 9.746 1.00 90.75 181 GLU A CA 1
ATOM 1451 C C . GLU A 1 181 ? -14.666 -8.710 10.416 1.00 90.75 181 GLU A C 1
ATOM 1453 O O . GLU A 1 181 ? -15.448 -7.772 10.570 1.00 90.75 181 GLU A O 1
ATOM 1458 N N . THR A 1 182 ? -13.415 -8.630 10.862 1.00 90.62 182 THR A N 1
ATOM 1459 C CA . THR A 1 182 ? -12.906 -7.444 11.551 1.00 90.62 182 THR A CA 1
ATOM 1460 C C . THR A 1 182 ? -11.913 -6.701 10.673 1.00 90.62 182 THR A C 1
ATOM 1462 O O . THR A 1 182 ? -10.906 -7.263 10.241 1.00 90.62 182 THR A O 1
ATOM 1465 N N . LEU A 1 183 ? -12.160 -5.405 10.486 1.00 93.31 183 LEU A N 1
ATOM 1466 C CA . LEU A 1 183 ? -11.230 -4.503 9.825 1.00 93.31 183 LEU A CA 1
ATOM 1467 C C . LEU A 1 183 ? -10.159 -4.013 10.808 1.00 93.31 183 LEU A C 1
ATOM 1469 O O . LEU A 1 183 ? -10.458 -3.523 11.899 1.00 93.31 183 LEU A O 1
ATOM 1473 N N . PHE A 1 184 ? -8.903 -4.089 10.389 1.00 94.44 184 PHE A N 1
ATOM 1474 C CA . PHE A 1 184 ? -7.750 -3.590 11.124 1.00 94.44 184 PHE A CA 1
ATOM 1475 C C . PHE A 1 184 ? -7.054 -2.481 10.337 1.00 94.44 184 PHE A C 1
ATOM 1477 O O . PHE A 1 184 ? -6.832 -2.594 9.131 1.00 94.44 184 PHE A O 1
ATOM 1484 N N . LEU A 1 185 ? -6.661 -1.430 11.048 1.00 94.75 185 LEU A N 1
ATOM 1485 C CA . LEU A 1 185 ? -5.718 -0.415 10.599 1.00 94.75 185 LEU A CA 1
ATOM 1486 C C . LEU A 1 185 ? -4.338 -0.748 11.165 1.00 94.75 185 LEU A C 1
ATOM 1488 O O . LEU A 1 185 ? -4.170 -0.838 12.382 1.00 94.75 185 LEU A O 1
ATOM 1492 N N . ILE A 1 186 ? -3.350 -0.884 10.286 1.00 95.81 186 ILE A N 1
ATOM 1493 C CA . ILE A 1 186 ? -1.953 -1.079 10.655 1.00 95.81 186 ILE A CA 1
ATOM 1494 C C . ILE A 1 186 ? -1.170 0.149 10.200 1.00 95.81 186 ILE A C 1
ATOM 1496 O O . ILE A 1 186 ? -1.067 0.431 9.005 1.00 95.81 186 ILE A O 1
ATOM 1500 N N . GLU A 1 187 ? -0.592 0.863 11.157 1.00 95.75 187 GLU A N 1
ATOM 1501 C CA . GLU A 1 187 ? 0.278 2.008 10.929 1.00 95.75 187 GLU A CA 1
ATOM 1502 C C . GLU A 1 187 ? 1.745 1.624 11.151 1.00 95.75 187 GLU A C 1
ATOM 1504 O O . GLU A 1 187 ? 2.120 1.008 12.153 1.00 95.75 187 GLU A O 1
ATOM 1509 N N . LEU A 1 188 ? 2.594 2.008 10.201 1.00 95.81 188 LEU A N 1
ATOM 1510 C CA . LEU A 1 188 ? 4.038 1.824 10.241 1.00 95.81 188 LEU A CA 1
ATOM 1511 C C . LEU A 1 188 ? 4.669 3.056 10.910 1.00 95.81 188 LEU A C 1
ATOM 1513 O O . LEU A 1 188 ? 5.254 3.878 10.213 1.00 95.81 188 LEU A O 1
ATOM 1517 N N . SER A 1 189 ? 4.563 3.204 12.235 1.00 93.44 189 SER A N 1
ATOM 1518 C CA . SER A 1 189 ? 5.030 4.410 12.949 1.00 93.44 189 SER A CA 1
ATOM 1519 C C . SER A 1 189 ? 6.551 4.567 12.877 1.00 93.44 189 SER A C 1
ATOM 1521 O O . SER A 1 189 ? 7.293 3.776 13.466 1.00 93.44 189 SER A O 1
ATOM 1523 N N . GLY A 1 190 ? 7.036 5.615 12.201 1.00 90.56 190 GLY A N 1
ATOM 1524 C CA . GLY A 1 190 ? 8.464 5.938 12.162 1.00 90.56 190 GLY A CA 1
ATOM 1525 C C . GLY A 1 190 ? 9.008 6.530 13.455 1.00 90.56 190 GLY A C 1
ATOM 1526 O O . GLY A 1 190 ? 10.187 6.345 13.761 1.00 90.56 190 GLY A O 1
ATOM 1527 N N . LYS A 1 191 ? 8.143 7.161 14.258 1.00 87.19 191 LYS A N 1
ATOM 1528 C CA . LYS A 1 191 ? 8.498 7.712 15.571 1.00 87.19 191 LYS A CA 1
ATOM 1529 C C . LYS A 1 191 ? 8.898 6.614 16.553 1.00 87.19 191 LYS A C 1
ATOM 1531 O O . LYS A 1 191 ? 9.903 6.747 17.246 1.00 87.19 191 LYS A O 1
ATOM 1536 N N . ASP A 1 192 ? 8.115 5.542 16.582 1.00 87.88 192 ASP A N 1
ATOM 1537 C CA . ASP A 1 192 ? 8.272 4.453 17.545 1.00 87.88 192 ASP A CA 1
ATOM 1538 C C . ASP A 1 192 ? 8.962 3.219 16.930 1.00 87.88 192 ASP A C 1
ATOM 1540 O O . ASP A 1 192 ? 9.317 2.283 17.642 1.00 87.88 192 ASP A O 1
ATOM 1544 N N . GLN A 1 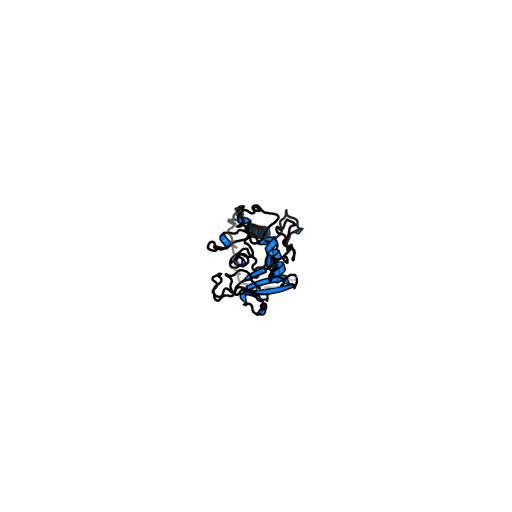193 ? 9.177 3.225 15.608 1.00 92.50 193 GLN A N 1
ATOM 1545 C CA . GLN A 1 193 ? 9.761 2.130 14.821 1.00 92.50 193 GLN A CA 1
ATOM 1546 C C . GLN A 1 193 ? 9.044 0.787 15.026 1.00 92.50 193 GLN A C 1
ATOM 1548 O O . GLN A 1 193 ? 9.666 -0.274 15.119 1.00 92.50 193 GLN A O 1
ATOM 1553 N N . LEU A 1 194 ? 7.715 0.835 15.098 1.00 93.56 194 LEU A N 1
ATOM 1554 C CA . LEU A 1 194 ? 6.863 -0.315 15.387 1.00 93.56 194 LEU A CA 1
ATOM 1555 C C . LEU A 1 194 ? 5.551 -0.264 14.602 1.00 93.56 194 LEU A C 1
ATOM 1557 O O . LEU A 1 194 ? 5.180 0.754 14.019 1.00 93.56 194 LEU A O 1
ATOM 1561 N N . LEU A 1 195 ? 4.869 -1.408 14.570 1.00 94.06 195 LEU A N 1
ATOM 1562 C CA . LEU A 1 195 ? 3.553 -1.554 13.960 1.00 94.06 195 LEU A CA 1
ATOM 1563 C C . LEU A 1 195 ? 2.491 -1.201 15.006 1.00 94.06 195 LEU A C 1
ATOM 1565 O O . LEU A 1 195 ? 2.316 -1.937 15.978 1.00 94.06 195 LEU A O 1
ATOM 1569 N N . LEU A 1 196 ? 1.801 -0.079 14.817 1.00 94.38 196 LEU A N 1
ATOM 1570 C CA . LEU A 1 196 ? 0.644 0.294 15.627 1.00 94.38 196 LEU A CA 1
ATOM 1571 C C . LEU A 1 196 ? -0.601 -0.313 14.992 1.00 94.38 196 LEU A C 1
ATOM 1573 O O . LEU A 1 196 ? -0.898 -0.031 13.832 1.00 94.38 196 LEU A O 1
ATOM 1577 N N . VAL A 1 197 ? -1.326 -1.146 15.738 1.00 95.12 197 VAL A N 1
ATOM 1578 C CA . VAL A 1 197 ? -2.538 -1.790 15.226 1.00 95.12 197 VAL A CA 1
ATOM 1579 C C . VAL A 1 197 ? -3.765 -1.282 15.959 1.00 95.12 197 VAL A C 1
ATOM 1581 O O . VAL A 1 197 ? -3.803 -1.245 17.188 1.00 95.12 197 VAL A O 1
ATOM 1584 N N . HIS A 1 198 ? -4.787 -0.945 15.182 1.00 94.00 198 HIS A N 1
ATOM 1585 C CA . HIS A 1 198 ? -6.098 -0.568 15.674 1.00 94.00 198 HIS A CA 1
ATOM 1586 C C . HIS A 1 198 ? -7.164 -1.438 15.015 1.00 94.00 198 HIS A C 1
ATOM 1588 O O . HIS A 1 198 ? -7.211 -1.564 13.793 1.00 94.00 198 HIS A O 1
ATOM 1594 N N . LYS A 1 199 ? -8.036 -2.028 15.823 1.00 93.44 199 LYS A N 1
ATOM 1595 C CA . LYS A 1 199 ? -9.279 -2.644 15.376 1.00 93.44 199 LYS A CA 1
ATOM 1596 C C . LYS A 1 199 ? -10.304 -1.544 15.101 1.00 93.44 199 LYS A C 1
ATOM 1598 O O . LYS A 1 199 ? -10.489 -0.665 15.941 1.00 93.44 199 LYS A O 1
ATOM 1603 N N . ILE A 1 200 ? -10.964 -1.605 13.949 1.00 91.50 200 ILE A N 1
ATOM 1604 C CA . ILE A 1 200 ? -12.070 -0.714 13.588 1.00 91.50 200 ILE A CA 1
ATOM 1605 C C . ILE A 1 200 ? -13.382 -1.397 13.975 1.00 91.50 200 ILE A C 1
ATOM 1607 O O . ILE A 1 200 ? -13.615 -2.545 13.600 1.00 91.50 200 ILE A O 1
ATOM 1611 N N . ILE A 1 201 ? -14.225 -0.711 14.750 1.00 88.94 201 ILE A N 1
ATOM 1612 C CA . ILE A 1 201 ? -15.463 -1.294 15.293 1.00 88.94 201 ILE A CA 1
ATOM 1613 C C . ILE A 1 201 ? -16.578 -1.280 14.237 1.00 88.94 201 ILE A C 1
ATOM 1615 O O . ILE A 1 201 ? -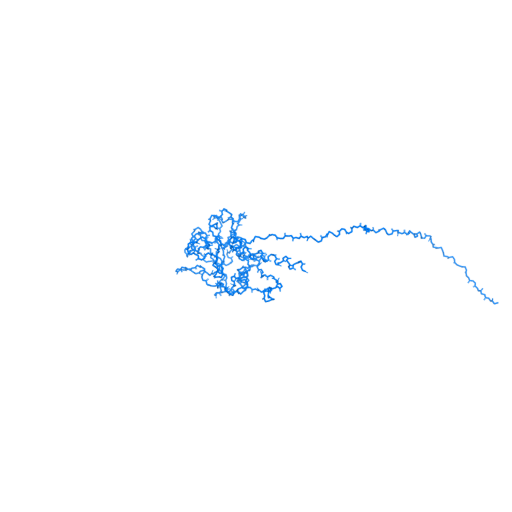17.287 -2.267 14.079 1.00 88.94 201 ILE A O 1
ATOM 1619 N N . GLN A 1 202 ? -16.726 -0.171 13.512 1.00 86.88 202 GLN A N 1
ATOM 1620 C CA . GLN A 1 202 ? -17.733 0.046 12.472 1.00 86.88 202 GLN A CA 1
ATOM 1621 C C . GLN A 1 202 ? -17.064 0.644 11.223 1.00 86.88 202 GLN A C 1
ATOM 1623 O O . GLN A 1 202 ? -16.818 1.849 11.188 1.00 86.88 202 GLN A O 1
ATOM 1628 N N . PRO A 1 203 ? -16.759 -0.167 10.197 1.00 84.12 203 PRO A N 1
ATOM 1629 C CA . PRO A 1 203 ? -16.101 0.273 8.959 1.00 84.12 203 PRO A CA 1
ATOM 1630 C C . PRO A 1 203 ? -16.874 1.326 8.151 1.00 84.12 203 PRO A C 1
ATOM 1632 O O . PRO A 1 203 ? -16.271 2.076 7.377 1.00 84.12 203 PRO A O 1
ATOM 1635 N N . ASP A 1 204 ? -18.198 1.363 8.315 1.00 82.56 204 ASP A N 1
ATOM 1636 C CA . ASP A 1 204 ? -19.087 2.326 7.652 1.00 82.56 204 ASP A CA 1
ATOM 1637 C C . ASP A 1 204 ? -19.033 3.711 8.306 1.00 82.56 204 ASP A C 1
ATOM 1639 O O . ASP A 1 204 ? -19.345 4.724 7.676 1.00 82.56 204 ASP A O 1
ATOM 1643 N N . LEU A 1 205 ? -18.604 3.767 9.570 1.00 79.19 205 LEU A N 1
ATOM 1644 C CA . LEU A 1 205 ? -18.271 5.014 10.236 1.00 79.19 205 LEU A CA 1
ATOM 1645 C C . LEU A 1 205 ? -16.832 5.386 9.871 1.00 79.19 205 LEU A C 1
ATOM 1647 O O . LEU A 1 205 ? -15.937 4.542 9.845 1.00 79.19 205 LEU A O 1
ATOM 1651 N N . GLY A 1 206 ? -16.604 6.666 9.576 1.00 74.06 206 GLY A N 1
ATOM 1652 C CA . GLY A 1 206 ? -15.264 7.184 9.308 1.00 74.06 206 GLY A CA 1
ATOM 1653 C C . GLY A 1 206 ? -14.279 6.944 10.464 1.00 74.06 206 GLY A C 1
ATOM 1654 O O . GLY A 1 206 ? -14.606 6.398 11.523 1.00 74.06 206 GLY A O 1
ATOM 1655 N N . ILE A 1 207 ? -13.037 7.380 10.268 1.00 82.62 207 ILE A N 1
ATOM 1656 C CA . ILE A 1 207 ? -11.975 7.227 11.267 1.00 82.62 207 ILE A CA 1
ATOM 1657 C C . ILE A 1 207 ? -12.260 8.144 12.469 1.00 82.62 207 ILE A C 1
ATOM 1659 O O . ILE A 1 207 ? -12.189 9.369 12.362 1.00 82.62 207 ILE A O 1
ATOM 1663 N N . ALA A 1 208 ? -12.554 7.545 13.625 1.00 84.31 208 ALA A N 1
ATOM 1664 C CA . ALA A 1 208 ? -12.853 8.244 14.874 1.00 84.31 208 ALA A CA 1
ATOM 1665 C C . ALA A 1 208 ? -12.331 7.456 16.085 1.00 84.31 208 ALA A C 1
ATOM 1667 O O . ALA A 1 208 ? -12.193 6.235 16.026 1.00 84.31 208 ALA A O 1
ATOM 1668 N N . LYS A 1 209 ? -12.041 8.139 17.198 1.00 84.69 209 LYS A N 1
ATOM 1669 C CA . LYS A 1 209 ? -11.362 7.535 18.363 1.00 84.69 209 LYS A CA 1
ATOM 1670 C C . LYS A 1 209 ? -12.246 6.519 19.063 1.00 84.69 209 LYS A C 1
ATOM 1672 O O . LYS A 1 209 ? -11.783 5.468 19.475 1.00 84.69 209 LYS A O 1
ATOM 1677 N N . GLU A 1 210 ? -13.526 6.826 19.150 1.00 87.81 210 GLU A N 1
ATOM 1678 C CA . GLU A 1 210 ? -14.587 5.956 19.636 1.00 87.81 210 GLU A CA 1
ATOM 1679 C C . GLU A 1 210 ? -14.822 4.726 18.747 1.00 87.81 210 GLU A C 1
ATOM 1681 O O . GLU A 1 210 ? -15.400 3.750 19.211 1.00 87.81 210 GLU A O 1
ATOM 1686 N N . ASN A 1 211 ? -14.360 4.761 17.493 1.00 88.56 211 ASN A N 1
ATOM 1687 C CA . ASN A 1 211 ? -14.499 3.683 16.515 1.00 88.56 211 ASN A CA 1
ATOM 1688 C C . ASN A 1 211 ? -13.216 2.839 16.373 1.00 88.56 211 ASN A C 1
ATOM 1690 O O . ASN A 1 211 ? -13.121 1.986 15.490 1.00 88.56 211 ASN A O 1
ATOM 1694 N N . MET A 1 212 ? -12.210 3.095 17.214 1.00 90.88 212 MET A N 1
ATOM 1695 C CA . MET A 1 212 ? -10.892 2.476 17.134 1.00 90.88 212 MET A CA 1
ATOM 1696 C C . MET A 1 212 ? -10.459 1.928 18.490 1.00 90.88 212 MET A C 1
ATOM 1698 O O . MET A 1 212 ? -10.438 2.639 19.492 1.00 90.88 212 MET A O 1
ATOM 1702 N N . GLU A 1 213 ? -10.029 0.673 18.507 1.00 93.31 213 GLU A N 1
ATOM 1703 C CA . GLU A 1 213 ? -9.452 0.026 19.683 1.00 93.31 213 GLU A CA 1
ATOM 1704 C C . GLU A 1 213 ? -8.017 -0.403 19.374 1.00 93.31 213 GLU A C 1
ATOM 1706 O O . GLU A 1 213 ? -7.781 -1.168 18.440 1.00 93.31 213 GLU A O 1
ATOM 1711 N N . GLN A 1 214 ? -7.039 0.088 20.137 1.00 92.69 214 GLN A N 1
ATOM 1712 C CA . GLN A 1 214 ? -5.648 -0.318 19.944 1.00 92.69 214 GLN A CA 1
ATOM 1713 C C . GLN A 1 214 ? -5.447 -1.763 20.415 1.00 92.69 214 GLN A C 1
ATOM 1715 O O . GLN A 1 214 ? -5.781 -2.113 21.545 1.00 92.69 214 GLN A O 1
ATOM 1720 N N . VAL A 1 215 ? -4.853 -2.586 19.556 1.00 93.75 215 VAL A N 1
ATOM 1721 C CA . VAL A 1 215 ? -4.593 -4.006 19.808 1.00 93.75 215 VAL A CA 1
ATOM 1722 C C . VAL A 1 215 ? -3.126 -4.332 19.545 1.00 93.75 215 VAL A C 1
ATOM 1724 O O . VAL A 1 215 ? -2.413 -3.626 18.833 1.00 93.75 215 VAL A O 1
ATOM 1727 N N . SER A 1 216 ? -2.647 -5.417 20.142 1.00 91.12 216 SER A N 1
ATOM 1728 C CA . SER A 1 216 ? -1.291 -5.919 19.906 1.00 91.12 216 SER A CA 1
ATOM 1729 C C . SER A 1 216 ? -1.230 -6.769 18.636 1.00 91.12 216 SER A C 1
ATOM 1731 O O . SER A 1 216 ? -2.174 -7.492 18.324 1.00 91.12 216 SER A O 1
ATOM 1733 N N . LEU A 1 217 ? -0.090 -6.755 17.934 1.00 87.44 217 LEU A N 1
ATOM 1734 C CA . LEU A 1 217 ? 0.115 -7.525 16.695 1.00 87.44 217 LEU A CA 1
ATOM 1735 C C . LEU A 1 217 ? -0.150 -9.039 16.861 1.00 87.44 217 LEU A C 1
ATOM 1737 O O . LEU A 1 217 ? -0.543 -9.715 15.915 1.00 87.44 217 LEU A O 1
ATOM 1741 N N . SER A 1 218 ? 0.037 -9.583 18.065 1.00 87.25 218 SER A N 1
ATOM 1742 C CA . SER A 1 218 ? -0.240 -10.990 18.385 1.00 87.25 218 SER A CA 1
ATOM 1743 C C . SER A 1 218 ? -1.726 -11.352 18.428 1.00 87.25 218 SER A C 1
ATOM 1745 O O . SER A 1 218 ? -2.046 -12.534 18.400 1.00 87.25 218 SER A O 1
ATOM 1747 N N . GLN A 1 219 ? -2.621 -10.367 18.533 1.00 87.19 219 GLN A N 1
ATOM 1748 C CA . GLN A 1 219 ? -4.073 -10.584 18.551 1.00 87.19 219 GLN A CA 1
ATOM 1749 C C . GLN A 1 219 ? -4.681 -10.634 17.145 1.00 87.19 219 GLN A C 1
ATOM 1751 O O . GLN A 1 219 ? -5.863 -10.937 17.012 1.00 87.19 219 GLN A O 1
ATOM 1756 N N . LEU A 1 220 ? -3.900 -10.322 16.108 1.00 89.62 220 LEU A N 1
ATOM 1757 C CA . LEU A 1 220 ? -4.372 -10.356 14.730 1.00 89.62 220 LEU A CA 1
ATOM 1758 C C . LEU A 1 220 ? -4.435 -11.805 14.224 1.00 89.62 220 LEU A C 1
ATOM 1760 O O . LEU A 1 220 ? -3.625 -12.639 14.640 1.00 89.62 220 LEU A O 1
ATOM 1764 N N . PRO A 1 221 ? -5.332 -12.094 13.274 1.00 90.44 221 PRO A N 1
ATOM 1765 C CA . PRO A 1 221 ? -5.334 -13.354 12.542 1.00 90.44 221 PRO A CA 1
ATOM 1766 C C . PRO A 1 221 ? -4.004 -13.643 11.835 1.00 90.44 221 PRO A C 1
ATOM 1768 O O . PRO A 1 221 ? -3.251 -12.732 11.471 1.00 90.44 221 PRO A O 1
ATOM 1771 N N . GLU A 1 222 ? -3.705 -14.929 11.626 1.00 89.19 222 GLU A N 1
ATOM 1772 C CA . GLU A 1 222 ? -2.466 -15.371 10.965 1.00 89.19 222 GLU A CA 1
ATOM 1773 C C . GLU A 1 222 ? -2.328 -14.820 9.546 1.00 89.19 222 GLU A C 1
ATOM 1775 O O . GLU A 1 222 ? -1.236 -14.408 9.157 1.00 89.19 222 GLU A O 1
ATOM 1780 N N . SER A 1 223 ? -3.455 -14.739 8.835 1.00 86.69 223 SER A N 1
ATOM 1781 C CA . SER A 1 223 ? -3.602 -14.183 7.487 1.00 86.69 223 SER A CA 1
ATOM 1782 C C . SER A 1 223 ? -3.177 -12.720 7.364 1.00 86.69 223 SER A C 1
ATOM 1784 O O . SER A 1 223 ? -2.933 -12.260 6.255 1.00 86.69 223 SER A O 1
ATOM 1786 N N . ILE A 1 224 ? -3.095 -11.989 8.481 1.00 89.62 224 ILE A N 1
ATOM 1787 C CA . ILE A 1 224 ? -2.678 -10.585 8.512 1.00 89.62 224 ILE A CA 1
ATOM 1788 C C . ILE A 1 224 ? -1.318 -10.440 9.188 1.00 89.62 224 ILE A C 1
ATOM 1790 O O . ILE A 1 224 ? -0.487 -9.664 8.728 1.00 89.62 224 ILE A O 1
ATOM 1794 N N . ARG A 1 225 ? -1.072 -11.137 10.307 1.00 89.19 225 ARG A N 1
ATOM 1795 C CA . ARG A 1 225 ? 0.139 -10.918 11.124 1.00 89.19 225 ARG A CA 1
ATOM 1796 C C . ARG A 1 225 ? 1.407 -11.511 10.510 1.00 89.19 225 ARG A C 1
ATOM 1798 O O . ARG A 1 225 ? 2.498 -11.116 10.927 1.00 89.19 225 ARG A O 1
ATOM 1805 N N . LEU A 1 226 ? 1.286 -12.479 9.600 1.00 88.06 226 LEU A N 1
ATOM 1806 C CA . LEU A 1 226 ? 2.414 -13.196 9.006 1.00 88.06 226 LEU A CA 1
ATOM 1807 C C . LEU A 1 226 ? 2.723 -12.680 7.599 1.00 88.06 226 LEU A C 1
ATOM 1809 O O . LEU A 1 226 ? 1.836 -12.342 6.834 1.00 88.06 226 LEU A O 1
ATOM 1813 N N . ASN A 1 227 ? 4.000 -12.640 7.235 1.00 84.00 227 ASN A N 1
ATOM 1814 C CA . ASN A 1 227 ? 4.433 -12.387 5.866 1.00 84.00 227 ASN A CA 1
ATOM 1815 C C . ASN A 1 227 ? 4.290 -13.658 4.999 1.00 84.00 227 ASN A C 1
ATOM 1817 O O . ASN A 1 227 ? 3.908 -14.726 5.473 1.00 84.00 227 ASN A O 1
ATOM 1821 N N . THR A 1 228 ? 4.669 -13.578 3.721 1.00 78.56 228 THR A N 1
ATOM 1822 C CA . THR A 1 228 ? 4.623 -14.723 2.786 1.00 78.56 228 THR A CA 1
ATOM 1823 C C . THR A 1 228 ? 5.482 -15.919 3.188 1.00 78.56 228 THR A C 1
ATOM 1825 O O . THR A 1 228 ? 5.270 -17.013 2.677 1.00 78.56 228 THR A O 1
ATOM 1828 N N . SER A 1 229 ? 6.464 -15.720 4.067 1.00 83.75 229 SER A N 1
ATOM 1829 C CA . SER A 1 229 ? 7.325 -16.780 4.599 1.00 83.75 229 SER A CA 1
ATOM 1830 C C . SER A 1 229 ? 6.760 -17.408 5.880 1.00 83.75 229 SER A C 1
ATOM 1832 O O . SER A 1 229 ? 7.401 -18.282 6.456 1.00 83.75 229 SER A O 1
ATOM 1834 N N . GLY A 1 230 ? 5.584 -16.969 6.345 1.00 84.38 230 GLY A N 1
ATOM 1835 C CA . GLY A 1 230 ? 4.980 -17.422 7.598 1.00 84.38 230 GLY A CA 1
ATOM 1836 C C . GLY A 1 230 ? 5.612 -16.808 8.851 1.00 84.38 230 GLY A C 1
ATOM 1837 O O . GLY A 1 230 ? 5.364 -17.282 9.957 1.00 84.38 230 GLY A O 1
ATOM 1838 N N . GLU A 1 231 ? 6.429 -15.761 8.710 1.00 86.44 231 GLU A N 1
ATOM 1839 C CA . GLU A 1 231 ? 7.057 -15.071 9.838 1.00 86.44 231 GLU A CA 1
ATOM 1840 C C . GLU A 1 231 ? 6.260 -13.820 10.227 1.00 86.44 231 GLU A C 1
ATOM 1842 O O . GLU A 1 231 ? 5.716 -13.152 9.345 1.00 86.44 231 GLU A O 1
ATOM 1847 N N . PRO A 1 232 ? 6.216 -13.434 11.515 1.00 88.00 232 PRO A N 1
ATOM 1848 C CA . PRO A 1 232 ? 5.571 -12.194 11.928 1.00 88.00 232 PRO A CA 1
ATOM 1849 C C . PRO A 1 232 ? 6.098 -10.974 11.165 1.00 88.00 232 PRO A C 1
ATOM 1851 O O . PRO A 1 232 ? 7.309 -10.788 11.006 1.00 88.00 232 PRO A O 1
ATOM 1854 N N . MET A 1 233 ? 5.187 -10.108 10.723 1.00 90.62 233 MET A N 1
ATOM 1855 C CA . MET A 1 233 ? 5.558 -8.831 10.124 1.00 90.62 233 MET A CA 1
ATOM 1856 C C . MET A 1 233 ? 6.380 -7.993 11.106 1.00 90.62 233 MET A C 1
ATOM 1858 O O . MET A 1 233 ? 6.050 -7.886 12.286 1.00 90.62 233 MET A O 1
ATOM 1862 N N . ASN A 1 234 ? 7.429 -7.346 10.601 1.00 91.50 234 ASN A N 1
ATOM 1863 C CA . ASN A 1 234 ? 8.223 -6.396 11.370 1.00 91.50 234 ASN A CA 1
ATOM 1864 C C . ASN A 1 234 ? 8.237 -5.024 10.696 1.00 91.50 234 ASN A C 1
ATOM 1866 O O . ASN A 1 234 ? 8.123 -4.912 9.472 1.00 91.50 234 ASN A O 1
ATOM 1870 N N . TYR A 1 235 ? 8.405 -3.989 11.515 1.00 94.19 235 TYR A N 1
ATOM 1871 C CA . TYR A 1 235 ? 8.391 -2.603 11.069 1.00 94.19 235 TYR A CA 1
ATOM 1872 C C . TYR A 1 235 ? 9.434 -2.324 9.981 1.00 94.19 235 TYR A C 1
ATOM 1874 O O . TYR A 1 235 ? 9.084 -1.794 8.932 1.00 94.19 235 TYR A O 1
ATOM 1882 N N . THR A 1 236 ? 10.695 -2.712 10.181 1.00 93.75 236 THR A N 1
ATOM 1883 C CA . THR A 1 236 ? 11.794 -2.374 9.262 1.00 93.75 236 THR A CA 1
ATOM 1884 C C . THR A 1 236 ? 11.542 -2.879 7.843 1.00 93.75 236 THR A C 1
ATOM 1886 O O . THR A 1 236 ? 11.687 -2.126 6.878 1.00 93.75 236 THR A O 1
ATOM 1889 N N . HIS A 1 237 ? 11.132 -4.142 7.702 1.00 93.31 237 HIS A N 1
ATOM 1890 C CA . HIS A 1 237 ? 10.820 -4.729 6.402 1.00 93.31 237 HIS A CA 1
ATOM 1891 C C . HIS A 1 237 ? 9.572 -4.098 5.790 1.00 93.31 237 HIS A C 1
ATOM 1893 O O . HIS A 1 237 ? 9.615 -3.686 4.632 1.00 93.31 237 HIS A O 1
ATOM 1899 N N . GLN A 1 238 ? 8.486 -3.973 6.559 1.00 94.94 238 GLN A N 1
ATOM 1900 C CA . GLN A 1 238 ? 7.227 -3.418 6.060 1.00 94.94 238 GLN A CA 1
ATOM 1901 C C . GLN A 1 238 ? 7.382 -1.954 5.633 1.00 94.94 238 GLN A C 1
ATOM 1903 O O . GLN A 1 238 ? 6.904 -1.570 4.572 1.00 94.94 238 GLN A O 1
ATOM 1908 N N . ARG A 1 239 ? 8.130 -1.146 6.389 1.00 96.38 239 ARG A N 1
ATOM 1909 C CA . ARG A 1 239 ? 8.394 0.260 6.067 1.00 96.38 239 ARG A CA 1
ATOM 1910 C C . ARG A 1 239 ? 9.208 0.414 4.786 1.00 96.38 239 ARG A C 1
ATOM 1912 O O . ARG A 1 239 ? 8.842 1.210 3.924 1.00 96.38 239 ARG A O 1
ATOM 1919 N N . GLN A 1 240 ? 10.275 -0.370 4.616 1.00 96.56 240 GLN A N 1
ATOM 1920 C CA . GLN A 1 240 ? 11.067 -0.327 3.382 1.00 96.56 240 GLN A CA 1
ATOM 1921 C C . GLN A 1 240 ? 10.257 -0.802 2.172 1.00 96.56 240 GLN A C 1
ATOM 1923 O O . GLN A 1 240 ? 10.380 -0.246 1.079 1.00 96.56 240 GLN A O 1
ATOM 1928 N N . ASN A 1 241 ? 9.432 -1.827 2.366 1.00 96.06 241 ASN A N 1
ATOM 1929 C CA . ASN A 1 241 ? 8.578 -2.374 1.327 1.00 96.06 241 ASN A CA 1
ATOM 1930 C C . ASN A 1 241 ? 7.471 -1.387 0.924 1.00 96.06 241 ASN A C 1
ATOM 1932 O O . ASN A 1 241 ? 7.231 -1.201 -0.267 1.00 96.06 241 ASN A O 1
ATOM 1936 N N . PHE A 1 242 ? 6.877 -0.678 1.889 1.00 97.44 242 PHE A N 1
ATOM 1937 C CA . PHE A 1 242 ? 5.932 0.415 1.647 1.00 97.44 242 PHE A CA 1
ATOM 1938 C C . PHE A 1 242 ? 6.583 1.556 0.858 1.00 97.44 242 PHE A C 1
ATOM 1940 O O . PHE A 1 242 ? 6.022 2.016 -0.133 1.00 97.44 242 PHE A O 1
ATOM 1947 N N . ALA A 1 243 ? 7.797 1.973 1.235 1.00 97.31 243 ALA A N 1
ATOM 1948 C CA . ALA A 1 243 ? 8.547 2.996 0.506 1.00 97.31 243 ALA A CA 1
ATOM 1949 C C . ALA A 1 243 ? 8.819 2.583 -0.953 1.00 97.31 243 ALA A C 1
ATOM 1951 O O . ALA A 1 243 ? 8.619 3.373 -1.876 1.00 97.31 243 ALA A O 1
ATOM 1952 N N . ASN A 1 244 ? 9.226 1.328 -1.179 1.00 96.12 244 ASN A N 1
ATOM 1953 C CA . ASN A 1 244 ? 9.441 0.806 -2.529 1.00 96.12 244 ASN A CA 1
ATOM 1954 C C . ASN A 1 244 ? 8.138 0.754 -3.333 1.00 96.12 244 ASN A C 1
ATOM 1956 O O . ASN A 1 244 ? 8.104 1.186 -4.484 1.00 96.12 244 ASN A O 1
ATOM 1960 N N . TRP A 1 245 ? 7.057 0.247 -2.740 1.00 97.25 245 TRP A N 1
ATOM 1961 C CA . TRP A 1 245 ? 5.745 0.252 -3.377 1.00 97.25 245 TRP A CA 1
ATOM 1962 C C . TRP A 1 245 ? 5.344 1.669 -3.793 1.00 97.25 245 TRP A C 1
ATOM 1964 O O . TRP A 1 245 ? 4.974 1.891 -4.949 1.00 97.25 245 TRP A O 1
ATOM 1974 N N . PHE A 1 246 ? 5.484 2.632 -2.881 1.00 96.38 246 PHE A N 1
ATOM 1975 C CA . PHE A 1 246 ? 5.108 4.013 -3.127 1.00 96.38 246 PHE A CA 1
ATOM 1976 C C . PHE A 1 246 ? 5.847 4.581 -4.339 1.00 96.38 246 PHE A C 1
ATOM 1978 O O . PHE A 1 246 ? 5.214 5.084 -5.267 1.00 96.38 246 PHE A O 1
ATOM 1985 N N . SER A 1 247 ? 7.174 4.464 -4.379 1.00 93.56 247 SER A N 1
ATOM 1986 C CA . SER A 1 247 ? 7.961 5.050 -5.465 1.00 93.56 247 SER A CA 1
ATOM 1987 C C . SER A 1 247 ? 7.823 4.309 -6.790 1.00 93.56 247 SER A C 1
ATOM 1989 O O . SER A 1 247 ? 7.777 4.959 -7.829 1.00 93.56 247 SER A O 1
ATOM 1991 N N . PHE A 1 248 ? 7.734 2.977 -6.775 1.00 93.38 248 PHE A N 1
ATOM 1992 C CA . PHE A 1 248 ? 7.924 2.164 -7.983 1.00 93.38 248 PHE A CA 1
ATOM 1993 C C . PHE A 1 248 ? 6.678 1.417 -8.473 1.00 93.38 248 PHE A C 1
ATOM 1995 O O . PHE A 1 248 ? 6.708 0.905 -9.588 1.00 93.38 248 PHE A O 1
ATOM 2002 N N . HIS A 1 249 ? 5.599 1.323 -7.682 1.00 95.19 249 HIS A N 1
ATOM 2003 C CA . HIS A 1 249 ? 4.452 0.444 -7.988 1.00 95.19 249 HIS A CA 1
ATOM 2004 C C . HIS A 1 249 ? 3.073 1.051 -7.718 1.00 95.19 249 HIS A C 1
ATOM 2006 O O . HIS A 1 249 ? 2.073 0.457 -8.107 1.00 95.19 249 HIS A O 1
ATOM 2012 N N . ARG A 1 250 ? 2.969 2.223 -7.079 1.00 94.50 250 ARG A N 1
ATOM 2013 C CA . ARG A 1 250 ? 1.661 2.761 -6.651 1.00 94.50 250 ARG A CA 1
ATOM 2014 C C . ARG A 1 250 ? 0.706 3.144 -7.793 1.00 94.50 250 ARG A C 1
ATOM 2016 O O . ARG A 1 250 ? -0.458 3.420 -7.529 1.00 94.50 250 ARG A O 1
ATOM 2023 N N . ARG A 1 251 ? 1.187 3.234 -9.039 1.00 92.12 251 ARG A N 1
ATOM 2024 C CA . ARG A 1 251 ? 0.412 3.631 -10.232 1.00 92.12 251 ARG A CA 1
ATOM 2025 C C . ARG A 1 251 ? 0.395 2.526 -11.272 1.00 92.12 251 ARG A C 1
ATOM 2027 O O . ARG A 1 251 ? 1.393 1.817 -11.406 1.00 92.12 251 ARG A O 1
ATOM 2034 N N . LYS A 1 252 ? -0.671 2.443 -12.079 1.00 92.50 252 LYS A N 1
ATOM 2035 C CA . LYS A 1 252 ? -0.758 1.459 -13.182 1.00 92.50 252 LYS A CA 1
ATOM 2036 C C . LYS A 1 252 ? 0.446 1.566 -14.118 1.00 92.50 252 LYS A C 1
ATOM 2038 O O . LYS A 1 252 ? 1.080 0.558 -14.415 1.00 92.50 252 LYS A O 1
ATOM 2043 N N . GLU A 1 253 ? 0.808 2.785 -14.518 1.00 90.38 253 GLU A N 1
ATOM 2044 C CA . GLU A 1 253 ? 1.961 3.031 -15.387 1.00 90.38 253 GLU A CA 1
ATOM 2045 C C . GLU A 1 253 ? 3.278 2.544 -14.773 1.00 90.38 253 GLU A C 1
ATOM 2047 O O . GLU A 1 253 ? 4.138 2.038 -15.487 1.00 90.38 253 GLU A O 1
ATOM 2052 N N . PHE A 1 254 ? 3.440 2.651 -13.453 1.00 91.81 254 PHE A N 1
ATOM 2053 C CA . PHE A 1 254 ? 4.670 2.259 -12.773 1.00 91.81 254 PHE A CA 1
ATOM 2054 C C . PHE A 1 254 ? 4.795 0.741 -12.686 1.00 91.81 254 PHE A C 1
ATOM 2056 O O . PHE A 1 254 ? 5.874 0.206 -12.933 1.00 91.81 254 PHE A O 1
ATOM 2063 N N . VAL A 1 255 ? 3.681 0.048 -12.430 1.00 92.75 255 VAL A N 1
ATOM 2064 C CA . VAL A 1 255 ? 3.628 -1.418 -12.474 1.00 92.75 255 VAL A CA 1
ATOM 2065 C C . VAL A 1 255 ? 3.960 -1.926 -13.877 1.00 92.75 255 VAL A C 1
ATOM 2067 O O . VAL A 1 255 ? 4.778 -2.833 -14.007 1.00 92.75 255 VAL A O 1
ATOM 2070 N N . ILE A 1 256 ? 3.389 -1.334 -14.935 1.00 90.56 256 ILE A N 1
ATOM 2071 C CA . ILE A 1 256 ? 3.697 -1.745 -16.315 1.00 90.56 256 ILE A CA 1
ATOM 2072 C C . ILE A 1 256 ? 5.163 -1.474 -16.657 1.00 90.56 256 ILE A C 1
ATOM 2074 O O . ILE A 1 256 ? 5.837 -2.377 -17.151 1.00 90.56 256 ILE A O 1
ATOM 2078 N N . LYS A 1 257 ? 5.683 -0.279 -16.347 1.00 88.25 257 LYS A N 1
ATOM 2079 C CA . LYS A 1 257 ? 7.098 0.070 -16.565 1.00 88.25 257 LYS A CA 1
ATOM 2080 C C . LYS A 1 257 ? 8.033 -0.919 -15.868 1.00 88.25 257 LYS A C 1
ATOM 2082 O O . LYS A 1 257 ? 8.970 -1.402 -16.497 1.00 88.25 257 LYS A O 1
ATOM 2087 N N . TYR A 1 258 ? 7.743 -1.274 -14.616 1.00 89.62 258 TYR A N 1
ATOM 2088 C CA . TYR A 1 258 ? 8.500 -2.286 -13.881 1.00 89.62 258 TYR A CA 1
ATOM 2089 C C . TYR A 1 258 ? 8.482 -3.648 -14.589 1.00 89.62 258 TYR A C 1
ATOM 2091 O O . TYR A 1 258 ? 9.539 -4.215 -14.857 1.00 89.62 258 TYR A O 1
ATOM 2099 N N . GLN A 1 259 ? 7.296 -4.161 -14.935 1.00 88.94 259 GLN A N 1
ATOM 2100 C CA . GLN A 1 259 ? 7.164 -5.482 -15.560 1.00 88.94 259 GLN A CA 1
ATOM 2101 C C . GLN A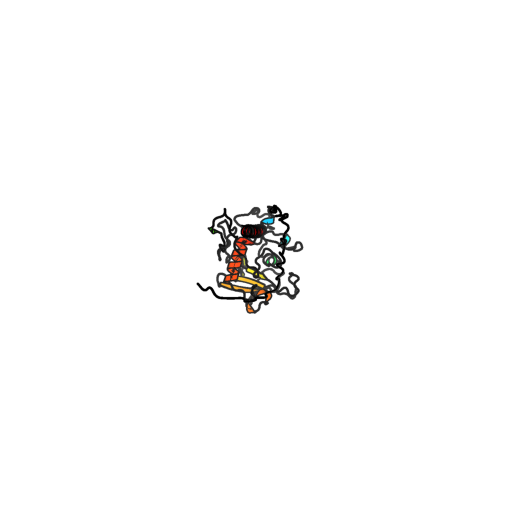 1 259 ? 7.840 -5.547 -16.932 1.00 88.94 259 GLN A C 1
ATOM 2103 O O . GLN A 1 259 ? 8.502 -6.533 -17.256 1.00 88.94 259 GLN A O 1
ATOM 2108 N N . MET A 1 260 ? 7.722 -4.482 -17.726 1.00 87.19 260 MET A N 1
ATOM 2109 C CA . MET A 1 260 ? 8.418 -4.365 -19.004 1.00 87.19 260 MET A CA 1
ATOM 2110 C C . MET A 1 260 ? 9.931 -4.354 -18.829 1.00 87.19 260 MET A C 1
ATOM 2112 O O . MET A 1 260 ? 10.632 -5.054 -19.555 1.00 87.19 260 MET A O 1
ATOM 2116 N N . ALA A 1 261 ? 10.437 -3.599 -17.857 1.00 83.38 261 ALA A N 1
ATOM 2117 C CA . ALA A 1 261 ? 11.865 -3.544 -17.593 1.00 83.38 261 ALA A CA 1
ATOM 2118 C C . ALA A 1 261 ? 12.402 -4.919 -17.143 1.00 83.38 261 ALA A C 1
ATOM 2120 O O . ALA A 1 261 ? 13.440 -5.356 -17.632 1.00 83.38 261 ALA A O 1
ATOM 2121 N N . CYS A 1 262 ? 11.654 -5.669 -16.323 1.00 84.00 262 CYS A N 1
ATOM 2122 C CA . CYS A 1 262 ? 11.993 -7.056 -15.982 1.00 84.00 262 CYS A CA 1
ATOM 2123 C C . CYS A 1 262 ? 11.976 -8.005 -17.190 1.00 84.00 262 CYS A C 1
ATOM 2125 O O . CYS A 1 262 ? 12.780 -8.934 -17.248 1.00 84.00 262 CYS A O 1
ATOM 2127 N N . LEU A 1 263 ? 11.052 -7.820 -18.139 1.00 84.31 263 LEU A N 1
ATOM 2128 C CA . LEU A 1 263 ? 11.015 -8.618 -19.366 1.00 84.31 263 LEU A CA 1
ATOM 2129 C C . LEU A 1 263 ? 12.252 -8.353 -20.229 1.00 84.31 263 LEU A C 1
ATOM 2131 O O . LEU A 1 263 ? 12.880 -9.300 -20.690 1.00 84.31 263 LEU A O 1
ATOM 2135 N N . VAL A 1 264 ? 12.605 -7.080 -20.422 1.00 79.69 264 VAL A N 1
ATOM 2136 C CA . VAL A 1 264 ? 13.784 -6.675 -21.201 1.00 79.69 264 VAL A CA 1
ATOM 2137 C C . VAL A 1 264 ? 15.069 -7.213 -20.572 1.00 79.69 264 VAL A C 1
ATOM 2139 O O . VAL A 1 264 ? 15.909 -7.747 -21.290 1.00 79.69 264 VAL A O 1
ATOM 2142 N N . ASP A 1 265 ? 15.196 -7.144 -19.245 1.00 77.00 265 ASP A N 1
ATOM 2143 C CA . ASP A 1 265 ? 16.367 -7.654 -18.520 1.00 77.00 265 ASP A CA 1
ATOM 2144 C C . ASP A 1 265 ? 16.562 -9.171 -18.699 1.00 77.00 265 ASP A C 1
ATOM 2146 O O . ASP A 1 265 ? 17.687 -9.635 -18.828 1.00 77.00 265 ASP A O 1
ATOM 2150 N N . LYS A 1 266 ? 15.472 -9.948 -18.801 1.00 78.19 266 LYS A N 1
ATOM 2151 C CA . LYS A 1 266 ? 15.530 -11.407 -19.031 1.00 78.19 266 LYS A CA 1
ATOM 2152 C C . LYS A 1 266 ? 15.897 -11.818 -20.457 1.00 78.19 266 LYS A C 1
ATOM 2154 O O . LYS A 1 266 ? 16.275 -12.968 -20.665 1.00 78.19 266 LYS A O 1
ATOM 2159 N N . VAL A 1 267 ? 15.672 -10.945 -21.438 1.00 72.44 267 VAL A N 1
ATOM 2160 C CA . VAL A 1 267 ? 15.906 -11.238 -22.865 1.00 72.44 267 VAL A CA 1
ATOM 2161 C C . VAL A 1 267 ? 17.306 -10.790 -23.307 1.00 72.44 267 VAL A C 1
ATOM 2163 O O . VAL A 1 267 ? 17.745 -11.142 -24.402 1.00 72.44 267 VAL A O 1
ATOM 2166 N N . ARG A 1 268 ? 18.011 -10.034 -22.462 1.00 60.72 268 ARG A N 1
ATOM 2167 C CA . ARG A 1 268 ? 19.408 -9.648 -22.664 1.00 60.72 268 ARG A CA 1
ATOM 2168 C C . ARG A 1 268 ? 20.367 -10.782 -22.305 1.00 60.72 268 ARG A C 1
ATOM 2170 O O . ARG A 1 268 ? 21.393 -10.884 -23.014 1.00 60.72 268 ARG A O 1
#

Foldseek 3Di:
DDDDDDDDDDDDDDDPPPPPPPDPPDPPDDPPPPPDDDDDDDDDPDPLQQFLFDFDPPPPQPVQERYQDDAPVDDPPPPPVRPSYHRQQQDQPNQLSQACLGGVLHDDQQDFFWFFADDPVPDPVRHRDFADLQFQAQESNDDHTDGQQAFSDDDPPDGAGNAKGKDKDPPPPPSDDDPPIWIKIWGLHPVVNWTWIWIAQDSRHGDDPVRTDTDDLVPDDQVPQAYNVSHGDGSVSSSSRNSSSNHQGSGSNSVVSRVVSVVVVVVD

Secondary structure (DSSP, 8-state):
------------------------SS-SS----PPPP-PPPP----GGGG-S----TT-TTGGG-SBSS--TT--S---TT-TTSB--TTSTTHHHHTBTTT-TTS--TTS--PPP--BTTB-GGGTT-PPPSSS-BSSTTSS-B--TTSEEEE-SS-EEESSEEEEE--SSSSSS--TTS-EEEEEEETTTTEEEEEEES-TTS-S-GGGEEEE-GGGS-HHHHB-TTSPBP-HHHHHHHHHHHHHHTSSHHHHHHHHHHHHHHHH-

Sequence (268 aa):
MKVYCFFLLIAIGAIQTALALDIPEIPLEVLVQSPSPIIMLLIDDSSSMNASILASPDNEILSNYFYVFDDPENHVLTSLTSLQTIIPPDQAGSWQARCSGYNRLYYNPHKIYFPWPYWSDIQEELKDKKANLNCPPYHPLKSKCLNLDDPYFTNENISISHAHFFSFDDTNANAILDFDETLFLIELSGKDQLLLVHKIIQPDLGIAKENMEQVSLSQLPESIRLNTSGEPMNYTHQRQNFANWFSFHRRKEFVIKYQMACLVDKVR

Radius of gyration: 31.56 Å; chains: 1; bounding box: 94×98×63 Å